Protein AF-A0AAW0K461-F1 (afdb_monomer)

Sequence (189 aa):
MSSQVIREATPKKDHPEHGVLFLVRELLNVIQDYTWEDNSDDKIRIYTSVLHLLSAMSQDTYLYHIDKVDSNDSLYGGDSKFLAENSKLCEAVMAQILEHLKTLAKDEALKRQSLLGLSFFNSILAHGDLRNNKLNQLSVNLWHLAQRHGCADTRTMVKTLDYIKRRSKQPDMSHLTELALRLPLQTRT

Mean predicted aligned error: 8.73 Å

Secondary structure (DSSP, 8-state):
--SSSSSS-S-----TTS-TTHHHHHHHHHHHHS---TT--HHHHHHHHHHHHHHHHT-SS-S---TTS--HHHHHTT-HHHHHHHHHHHHHHHHHHHHHHHHHHHTT-HHHHHHHHHHHHHHHHHHS-TTSHHHHHHHHHHHHHHHGGG-S-HHHHHHHHHHHHHHTTSTT-THHHHHHHT-PPPP--

Foldseek 3Di:
DPDDPPPPPPPPDCDPVQDPPNVVVVVVVCLVPDDDDPPDCVSLVVLLVSLVVLLQLQDCDHPDDDPPDCDSSNVCRPPPVNNVVSVVSNVVSVVVLVVVLVVCVVVVVLLVSLVSLVVVLVSCVVRNDCVPPVSLVSSLVSLVSNPPPPNHDLVVLVVVLVVLVVQCPDPVNVSSVVSSVSRDHDDDD

InterPro domains:
  IPR029705 VPS35 endosomal protein sorting factor-like [PTHR13673] (14-188)

Nearest PDB structures (foldseek):
  8p0v-assembly1_O  TM=9.074E-01  e=8.760E-17  Homo sapiens
  8syo-assembly1_A  TM=9.565E-01  e=1.002E-12  Homo sapiens
  8sym-assembly1_A  TM=9.549E-01  e=1.546E-12  Homo sapiens
  2h7v-assembly1_C  TM=2.409E-01  e=9.359E+00  Yersinia pseudotuberculosis

Solvent-accessible surface area (backbone atoms only — not comparable to full-atom values): 11175 Å² total; per-residue (Å²): 144,86,78,73,82,76,75,70,75,60,84,73,68,72,50,92,87,47,62,86,64,48,70,60,50,54,51,51,51,53,63,66,73,50,90,73,62,93,89,58,62,61,73,51,51,51,46,51,52,50,46,54,49,53,41,60,70,66,34,68,65,66,98,74,78,55,91,96,47,90,42,66,33,80,76,46,39,80,36,66,68,56,54,50,53,49,49,52,51,47,53,53,46,52,49,54,50,52,49,52,44,50,49,28,55,75,72,65,37,50,56,61,32,10,51,51,30,40,52,50,32,52,49,43,73,74,63,48,68,61,84,40,67,67,56,36,51,49,38,45,53,23,53,52,47,10,50,45,92,70,51,43,59,66,69,60,52,53,51,52,52,54,46,42,60,57,52,23,72,41,92,92,29,52,69,38,50,64,48,53,72,66,58,75,81,82,78,91,127

Radius of gyration: 19.03 Å; Cα contacts (8 Å, |Δi|>4): 140; chains: 1; bounding box: 43×30×58 Å

Organism: Myodes glareolus (NCBI:txid447135)

pLDDT: mean 82.71, std 16.9, range [29.08, 96.88]

Structure (mmCIF, N/CA/C/O backbone):
data_AF-A0AAW0K461-F1
#
_entry.id   AF-A0AAW0K461-F1
#
loop_
_atom_site.group_PDB
_atom_site.id
_atom_site.type_symbol
_atom_site.label_atom_id
_atom_site.label_alt_id
_atom_site.label_comp_id
_atom_site.label_asym_id
_atom_site.label_entity_id
_atom_site.label_seq_id
_atom_site.pdbx_PDB_ins_code
_atom_site.Cartn_x
_atom_site.Cartn_y
_atom_site.Cartn_z
_atom_site.occupancy
_atom_site.B_iso_or_equiv
_atom_site.auth_seq_id
_atom_site.auth_comp_id
_atom_site.auth_asym_id
_atom_site.auth_atom_id
_atom_site.pdbx_PDB_model_num
ATOM 1 N N . MET A 1 1 ? -19.472 -18.250 -29.845 1.00 38.78 1 MET A N 1
ATOM 2 C CA . MET A 1 1 ? -19.079 -16.882 -29.432 1.00 38.78 1 MET A CA 1
ATOM 3 C C . MET A 1 1 ? -18.166 -16.910 -28.196 1.00 38.78 1 MET A C 1
ATOM 5 O O . MET A 1 1 ? -18.393 -16.165 -27.255 1.00 38.78 1 MET A O 1
ATOM 9 N N . SER A 1 2 ? -17.119 -17.752 -28.166 1.00 40.34 2 SER A N 1
ATOM 10 C CA . SER A 1 2 ? -16.341 -17.958 -26.921 1.00 40.34 2 SER A CA 1
ATOM 11 C C . SER A 1 2 ? -14.858 -18.281 -27.134 1.00 40.34 2 SER A C 1
ATOM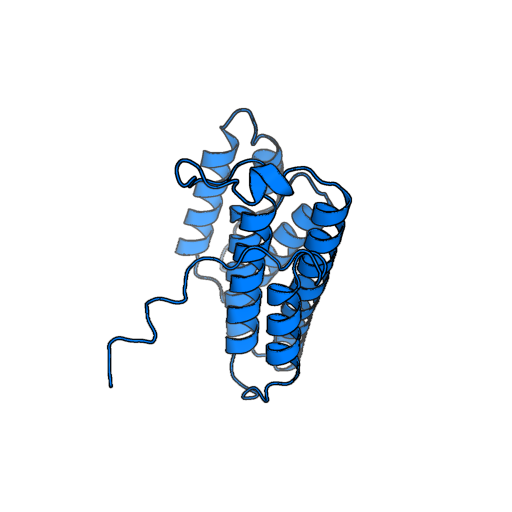 13 O O . SER A 1 2 ? -14.269 -19.002 -26.338 1.00 40.34 2 SER A O 1
ATOM 15 N N . SER A 1 3 ? -14.222 -17.780 -28.198 1.00 35.09 3 SER A N 1
ATOM 16 C CA . SER A 1 3 ? -12.786 -18.067 -28.411 1.00 35.09 3 SER A CA 1
ATOM 17 C C . SER A 1 3 ? -11.949 -16.914 -28.966 1.00 35.09 3 SER A C 1
ATOM 19 O O . SER A 1 3 ? -10.774 -17.118 -29.246 1.00 35.09 3 SER A O 1
ATOM 21 N N . GLN A 1 4 ? -12.502 -15.702 -29.082 1.00 30.64 4 GLN A N 1
ATOM 22 C CA . GLN A 1 4 ? -11.764 -14.557 -29.638 1.00 30.64 4 GLN A CA 1
ATOM 23 C C . GLN A 1 4 ? -11.306 -13.525 -28.597 1.00 30.64 4 GLN A C 1
ATOM 25 O O . GLN A 1 4 ? -10.392 -12.767 -28.879 1.00 30.64 4 GLN A O 1
ATOM 30 N N . VAL A 1 5 ? -11.846 -13.547 -27.375 1.00 38.38 5 VAL A N 1
ATOM 31 C CA . VAL A 1 5 ? -11.550 -12.519 -26.353 1.00 38.38 5 VAL A CA 1
ATOM 32 C C . VAL A 1 5 ? -10.260 -12.804 -25.565 1.00 38.38 5 VAL A C 1
ATOM 34 O O . VAL A 1 5 ? -9.688 -11.909 -24.960 1.00 38.38 5 VAL A O 1
ATOM 37 N N . ILE A 1 6 ? -9.739 -14.035 -25.596 1.00 34.53 6 ILE A N 1
ATOM 38 C CA . ILE A 1 6 ? -8.584 -14.429 -24.761 1.00 34.53 6 ILE A CA 1
ATOM 39 C C . ILE A 1 6 ? -7.234 -14.220 -25.483 1.00 34.53 6 ILE A C 1
ATOM 41 O O . ILE A 1 6 ? -6.179 -14.295 -24.863 1.00 34.53 6 ILE A O 1
ATOM 45 N N . ARG A 1 7 ? -7.228 -1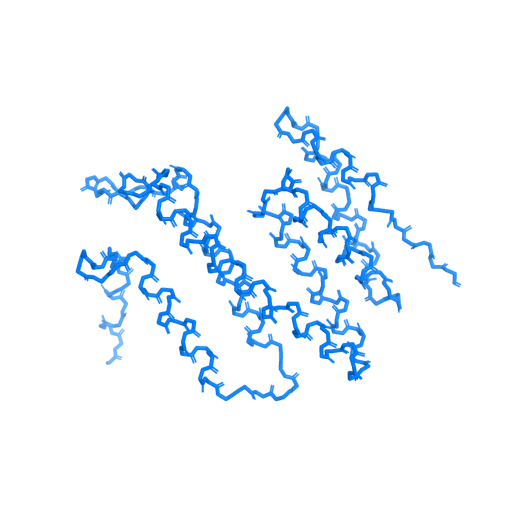3.907 -26.788 1.00 29.08 7 ARG A N 1
ATOM 46 C CA . ARG A 1 7 ? -5.983 -13.768 -27.571 1.00 29.08 7 ARG A CA 1
ATOM 47 C C . ARG A 1 7 ? -5.368 -12.365 -27.598 1.00 29.08 7 ARG A C 1
ATOM 49 O O . ARG A 1 7 ? -4.257 -12.234 -28.093 1.00 29.08 7 ARG A O 1
ATOM 56 N N . GLU A 1 8 ? -6.024 -11.353 -27.035 1.00 31.91 8 GLU A N 1
ATOM 57 C CA . GLU A 1 8 ? -5.528 -9.963 -27.055 1.00 31.91 8 GLU A CA 1
ATOM 58 C C . GLU A 1 8 ? -4.944 -9.481 -25.718 1.00 31.91 8 GLU A C 1
ATOM 60 O O . GLU A 1 8 ? -4.514 -8.339 -25.606 1.00 31.91 8 GLU A O 1
ATOM 65 N N . ALA A 1 9 ? -4.827 -10.361 -24.720 1.00 34.25 9 ALA A N 1
ATOM 66 C CA . ALA A 1 9 ? -4.120 -10.068 -23.471 1.00 34.25 9 ALA A CA 1
ATOM 67 C C . ALA A 1 9 ? -2.594 -10.280 -23.578 1.00 34.25 9 ALA A C 1
ATOM 69 O O . ALA A 1 9 ? -1.926 -10.552 -22.581 1.00 34.25 9 ALA A O 1
ATOM 70 N N . THR A 1 10 ? -2.013 -10.165 -24.777 1.00 34.84 10 THR A N 1
ATOM 71 C CA . THR A 1 10 ? -0.585 -9.841 -24.880 1.00 34.84 10 THR A CA 1
ATOM 72 C C . THR A 1 10 ? -0.402 -8.459 -24.262 1.00 34.84 10 THR A C 1
ATOM 74 O O . THR A 1 10 ? -1.121 -7.553 -24.687 1.00 34.84 10 THR A O 1
ATOM 77 N N . PRO A 1 11 ? 0.500 -8.268 -23.281 1.00 40.56 11 PRO A N 1
ATOM 78 C CA . PRO A 1 11 ? 0.748 -6.958 -22.700 1.00 40.56 11 PRO A CA 1
ATOM 79 C C . PRO A 1 11 ? 1.158 -6.037 -23.843 1.00 40.56 11 PRO A C 1
ATOM 81 O O . PRO A 1 11 ? 2.257 -6.146 -24.388 1.00 40.56 11 PRO A O 1
ATOM 84 N N . LYS A 1 12 ? 0.217 -5.203 -24.292 1.00 40.03 12 LYS A N 1
ATOM 85 C CA . LYS A 1 12 ? 0.461 -4.206 -25.320 1.00 40.03 12 LYS A CA 1
ATOM 86 C C . LYS A 1 12 ? 1.563 -3.337 -24.729 1.00 40.03 12 LYS A C 1
ATOM 88 O O . LYS A 1 12 ? 1.321 -2.671 -23.724 1.00 40.03 12 LYS A O 1
ATOM 93 N N . LYS A 1 13 ? 2.776 -3.424 -25.294 1.00 44.00 13 LYS A N 1
ATOM 94 C CA . LYS A 1 13 ? 3.842 -2.447 -25.044 1.00 44.00 13 LYS A CA 1
ATOM 95 C C . LYS A 1 13 ? 3.169 -1.078 -25.087 1.00 44.00 13 LYS A C 1
ATOM 97 O O . LYS A 1 13 ? 2.398 -0.837 -26.023 1.00 44.00 13 LYS A O 1
ATOM 102 N N . ASP A 1 14 ? 3.395 -0.248 -24.068 1.00 51.69 14 ASP A N 1
ATOM 103 C CA . ASP A 1 14 ? 2.961 1.150 -24.090 1.00 51.69 14 ASP A CA 1
ATOM 104 C C . ASP A 1 14 ? 3.258 1.692 -25.496 1.00 51.69 14 ASP A C 1
ATOM 106 O O . ASP A 1 14 ? 4.364 1.517 -26.018 1.00 51.6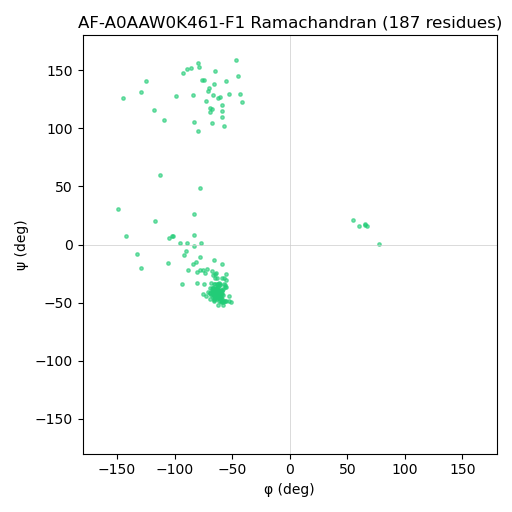9 14 ASP A O 1
ATOM 110 N N . HIS A 1 15 ? 2.224 2.188 -26.183 1.00 50.09 15 HIS A N 1
ATOM 111 C CA . HIS A 1 15 ? 2.363 2.574 -27.584 1.00 50.09 15 HIS A CA 1
ATOM 112 C C . HIS A 1 15 ? 3.432 3.673 -27.635 1.00 50.09 15 HIS A C 1
ATOM 114 O O . HIS A 1 15 ? 3.271 4.657 -26.922 1.00 50.09 15 HIS A O 1
ATOM 120 N N . PRO A 1 16 ? 4.496 3.573 -28.447 1.00 52.81 16 PRO A N 1
ATOM 121 C CA . PRO A 1 16 ? 5.595 4.546 -28.423 1.00 52.81 16 PRO A CA 1
ATOM 122 C C . PRO A 1 16 ? 5.148 5.996 -28.706 1.00 52.81 16 PRO A C 1
ATOM 124 O O . PRO A 1 16 ? 5.869 6.936 -28.387 1.00 52.81 16 PRO A O 1
ATOM 127 N N . GLU A 1 17 ? 3.950 6.179 -29.270 1.00 54.72 17 GLU A N 1
ATOM 128 C CA . GLU A 1 17 ? 3.320 7.477 -29.551 1.00 54.72 17 GLU A CA 1
ATOM 129 C C . GLU A 1 17 ? 2.484 8.044 -28.387 1.00 54.72 17 GLU A C 1
ATOM 131 O O . GLU A 1 17 ? 2.256 9.251 -28.321 1.00 54.72 17 GLU A O 1
ATOM 136 N N . HIS A 1 18 ? 2.035 7.201 -27.454 1.00 56.25 18 HIS A N 1
ATOM 137 C CA . HIS A 1 18 ? 1.255 7.602 -26.285 1.00 56.25 18 HIS A CA 1
ATOM 138 C C . HIS A 1 18 ? 2.159 7.446 -25.063 1.00 56.25 18 HIS A C 1
ATOM 140 O O . HIS A 1 18 ? 2.499 6.329 -24.696 1.00 56.25 18 HIS A O 1
ATOM 146 N N . GLY A 1 19 ? 2.615 8.563 -24.487 1.00 63.81 19 GLY A N 1
ATOM 147 C CA . GLY A 1 19 ? 3.646 8.580 -23.441 1.00 63.81 19 GLY A CA 1
ATOM 148 C C . GLY A 1 19 ? 3.445 7.558 -22.310 1.00 63.81 19 GLY A C 1
ATOM 149 O O . GLY A 1 19 ? 2.340 7.083 -22.065 1.00 63.81 19 GLY A O 1
ATOM 150 N N . VAL A 1 20 ? 4.529 7.233 -21.604 1.00 73.69 20 VAL A N 1
ATOM 151 C CA . VAL A 1 20 ? 4.574 6.163 -20.590 1.00 73.69 20 VAL A CA 1
ATOM 152 C C . VAL A 1 20 ? 3.380 6.151 -19.621 1.00 73.69 20 VAL A C 1
ATOM 154 O O . VAL A 1 20 ? 2.886 7.205 -19.204 1.00 73.69 20 VAL A O 1
ATOM 157 N N . LEU A 1 21 ? 2.952 4.948 -19.213 1.00 80.00 21 LEU A N 1
ATOM 158 C CA . LEU A 1 21 ? 1.827 4.726 -18.288 1.00 80.00 21 LEU A CA 1
ATOM 159 C C . LEU A 1 21 ? 0.457 5.159 -18.837 1.00 80.00 21 LEU A C 1
ATOM 161 O O . LEU A 1 21 ? -0.489 5.309 -18.059 1.00 80.00 21 LEU A O 1
ATOM 165 N N . PHE A 1 22 ? 0.321 5.354 -20.152 1.00 84.00 22 PHE A N 1
ATOM 166 C CA . PHE A 1 22 ? -0.929 5.780 -20.786 1.00 84.00 22 PHE A CA 1
ATOM 167 C C . PHE A 1 22 ? -2.126 4.919 -20.362 1.00 84.00 22 PHE A C 1
ATOM 169 O O . PHE A 1 22 ? -3.129 5.448 -19.892 1.00 84.00 22 PHE A O 1
ATOM 176 N N . LEU A 1 23 ? -1.998 3.590 -20.431 1.00 85.44 23 LEU A N 1
ATOM 177 C CA . LEU A 1 23 ? -3.089 2.677 -20.069 1.00 85.44 23 LEU A CA 1
ATOM 178 C C . LEU A 1 23 ? -3.505 2.802 -18.598 1.00 85.44 23 LEU A C 1
ATOM 180 O O . LEU A 1 23 ? -4.689 2.712 -18.280 1.00 85.44 23 LEU A O 1
ATOM 184 N N . VAL A 1 24 ? -2.544 3.036 -17.699 1.00 88.81 24 VAL A N 1
ATOM 185 C CA . VAL A 1 24 ? -2.838 3.226 -16.273 1.00 88.81 24 VAL A CA 1
ATOM 186 C C . VAL A 1 24 ? -3.572 4.547 -16.052 1.00 88.81 24 VAL A C 1
ATOM 188 O O . VAL A 1 24 ? -4.495 4.602 -15.244 1.00 88.81 24 VAL A O 1
ATOM 191 N N . ARG A 1 25 ? -3.214 5.604 -16.790 1.00 88.56 25 ARG A N 1
ATOM 192 C CA . ARG A 1 25 ? -3.913 6.897 -16.725 1.00 88.56 25 ARG A CA 1
ATOM 193 C C . ARG A 1 25 ? -5.344 6.790 -17.230 1.00 88.56 25 ARG A C 1
ATOM 195 O O . ARG A 1 25 ? -6.246 7.248 -16.541 1.00 88.56 25 ARG A O 1
ATOM 202 N N . GLU A 1 26 ? -5.557 6.134 -18.365 1.00 89.75 26 GLU A N 1
ATOM 203 C CA . GLU A 1 26 ? -6.904 5.910 -18.900 1.00 89.75 26 GLU A CA 1
ATOM 204 C C . GLU A 1 26 ? -7.762 5.090 -17.934 1.00 89.75 26 GLU A C 1
ATOM 206 O O . GLU A 1 26 ? -8.908 5.445 -17.665 1.00 89.75 26 GLU A O 1
ATOM 211 N N . LEU A 1 27 ? -7.192 4.047 -17.324 1.00 90.81 27 LEU A N 1
ATOM 212 C CA . LEU A 1 27 ? -7.872 3.292 -16.275 1.00 90.81 27 LEU A CA 1
ATOM 213 C C . LEU A 1 27 ? -8.265 4.193 -15.093 1.00 90.81 27 LEU A C 1
ATOM 215 O O . LEU A 1 27 ? -9.401 4.127 -14.626 1.00 90.81 27 LEU A O 1
ATOM 219 N N . LEU A 1 28 ? -7.351 5.038 -14.608 1.00 92.25 28 LEU A N 1
ATOM 220 C CA . LEU A 1 28 ? -7.629 5.960 -13.504 1.00 92.25 28 LEU A CA 1
ATOM 221 C C . LEU A 1 28 ? -8.715 6.984 -13.858 1.00 92.25 28 LEU A C 1
ATOM 223 O O . LEU A 1 28 ? -9.567 7.250 -13.009 1.00 92.25 28 LEU A O 1
ATOM 227 N N . ASN A 1 29 ? -8.726 7.494 -15.092 1.00 91.88 29 ASN A N 1
ATOM 228 C CA . ASN A 1 29 ? -9.770 8.391 -15.593 1.00 91.88 29 ASN A CA 1
ATOM 229 C C . ASN A 1 29 ? -11.140 7.696 -15.573 1.00 91.88 29 ASN A C 1
ATOM 231 O O . ASN A 1 29 ? -12.088 8.209 -14.985 1.00 91.88 29 ASN A O 1
ATOM 235 N N . VAL A 1 30 ? -11.226 6.471 -16.105 1.00 93.62 30 VAL A N 1
ATOM 236 C CA . VAL A 1 30 ? -12.469 5.679 -16.102 1.00 93.62 30 VAL A CA 1
ATOM 237 C C . VAL A 1 30 ? -12.961 5.401 -14.678 1.00 93.62 30 VAL A C 1
ATOM 239 O O . VAL A 1 30 ? -14.151 5.525 -14.400 1.00 93.62 30 VAL A O 1
ATOM 242 N N . ILE A 1 31 ? -12.061 5.056 -13.751 1.00 91.81 31 ILE A N 1
ATOM 243 C CA . ILE A 1 31 ? -12.409 4.841 -12.336 1.00 91.81 31 ILE A CA 1
ATOM 244 C C . ILE A 1 31 ? -12.942 6.127 -11.694 1.00 91.81 31 ILE A C 1
ATOM 246 O O . ILE A 1 31 ? -13.824 6.069 -10.833 1.00 91.81 31 ILE A O 1
ATOM 250 N N . GLN A 1 32 ? -12.384 7.281 -12.061 1.00 89.81 32 GLN A N 1
ATOM 251 C CA . GLN A 1 32 ? -12.791 8.569 -11.516 1.00 89.81 32 GLN A CA 1
ATOM 252 C C . GLN A 1 32 ? -14.190 8.974 -11.992 1.00 89.81 32 GLN A C 1
ATOM 254 O O . GLN A 1 32 ? -14.973 9.438 -11.162 1.00 89.81 32 GLN A O 1
ATOM 259 N N . ASP A 1 33 ? -14.500 8.747 -13.268 1.00 90.69 33 ASP A N 1
ATOM 260 C CA . ASP A 1 33 ? -15.780 9.118 -13.886 1.00 90.69 33 ASP A CA 1
ATOM 261 C C . ASP A 1 33 ? -16.902 8.102 -13.612 1.00 90.69 33 ASP A C 1
ATOM 263 O O . ASP A 1 33 ? -18.087 8.395 -13.795 1.00 90.69 33 ASP A O 1
ATOM 267 N N . TYR A 1 34 ? -16.552 6.899 -13.150 1.00 92.00 34 TYR A N 1
ATOM 268 C CA . TYR A 1 34 ? -17.528 5.887 -12.768 1.00 92.00 34 TYR A CA 1
ATOM 269 C C . TYR A 1 34 ? -18.358 6.325 -11.550 1.00 92.00 34 TYR A C 1
ATOM 271 O O . TYR A 1 34 ? -17.836 6.841 -10.559 1.00 92.00 34 TYR A O 1
ATOM 279 N N . THR A 1 35 ? -19.668 6.067 -11.595 1.00 91.38 35 THR A N 1
ATOM 280 C CA . THR A 1 35 ? -20.577 6.315 -10.467 1.00 91.38 35 THR A CA 1
ATOM 281 C C . THR A 1 35 ? -20.531 5.138 -9.497 1.00 91.38 35 THR A C 1
ATOM 283 O O . THR A 1 35 ? -21.063 4.066 -9.778 1.00 91.38 35 THR A O 1
ATOM 286 N N . TRP A 1 36 ? -19.873 5.337 -8.357 1.00 91.00 36 TRP A N 1
ATOM 287 C CA . TRP A 1 36 ? -19.730 4.332 -7.304 1.00 91.00 36 TRP A CA 1
ATOM 288 C C . TRP A 1 36 ? -20.923 4.346 -6.348 1.00 91.00 36 TRP A C 1
ATOM 290 O O . TRP A 1 36 ? -21.538 5.385 -6.132 1.00 91.00 36 TRP A O 1
ATOM 300 N N . GLU A 1 37 ? -21.220 3.201 -5.738 1.00 89.50 37 GLU A N 1
ATOM 301 C CA . GLU A 1 37 ? -22.192 3.129 -4.646 1.00 89.50 37 GLU A CA 1
ATOM 302 C C . GLU A 1 37 ? -21.630 3.794 -3.379 1.00 89.50 37 GLU A C 1
ATOM 304 O O . GLU A 1 37 ? -20.517 3.472 -2.957 1.00 89.50 37 GLU A O 1
ATOM 309 N N . ASP A 1 38 ? -22.418 4.658 -2.730 1.00 78.38 38 ASP A N 1
ATOM 310 C CA . ASP A 1 38 ? -21.983 5.483 -1.586 1.00 78.38 38 ASP A CA 1
ATOM 311 C C . ASP A 1 38 ? -21.423 4.672 -0.404 1.00 78.38 38 ASP A C 1
ATOM 313 O O . ASP A 1 38 ? -20.564 5.138 0.342 1.00 78.38 38 ASP A O 1
ATOM 317 N N . ASN A 1 39 ? -21.887 3.432 -0.228 1.00 83.50 39 ASN A N 1
ATOM 318 C CA . ASN A 1 39 ? -21.479 2.570 0.881 1.00 83.50 39 ASN A CA 1
ATOM 319 C C . ASN A 1 39 ? -20.460 1.486 0.480 1.00 83.50 39 ASN A C 1
ATOM 321 O O . ASN A 1 39 ? -20.152 0.612 1.294 1.00 83.50 39 ASN A O 1
ATOM 325 N N . SER A 1 40 ? -19.939 1.523 -0.750 1.00 88.31 40 SER A N 1
ATOM 326 C CA . SER A 1 40 ? -18.965 0.548 -1.245 1.00 88.31 40 SER A CA 1
ATOM 327 C C . SER A 1 40 ? -17.519 1.008 -1.030 1.00 88.31 40 SER A C 1
ATOM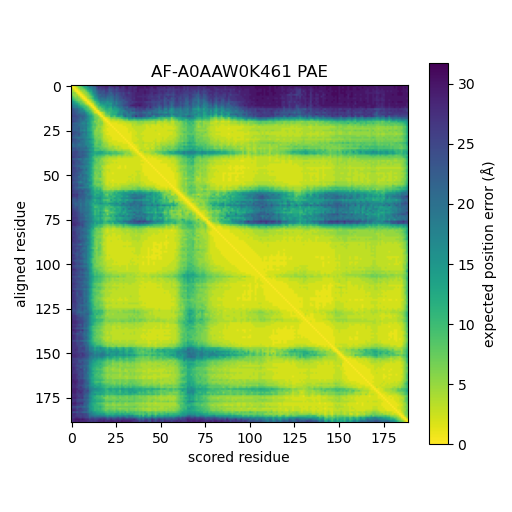 329 O O . SER A 1 40 ? -17.191 2.190 -1.084 1.00 88.31 40 SER A O 1
ATOM 331 N N . ASP A 1 41 ? -16.629 0.040 -0.807 1.00 91.94 41 ASP A N 1
ATOM 332 C CA . ASP A 1 41 ? -15.177 0.244 -0.758 1.00 91.94 41 ASP A CA 1
ATOM 333 C C . ASP A 1 41 ? -14.486 -0.185 -2.070 1.00 91.94 41 ASP A C 1
ATOM 335 O O . ASP A 1 41 ? -13.255 -0.224 -2.146 1.00 91.94 41 ASP A O 1
ATOM 339 N N . ASP A 1 42 ? -15.248 -0.524 -3.115 1.00 92.44 42 ASP A N 1
ATOM 340 C CA . ASP A 1 42 ? -14.714 -1.125 -4.343 1.00 92.44 42 ASP A CA 1
ATOM 341 C C . ASP A 1 42 ? -13.785 -0.183 -5.108 1.00 92.44 42 ASP A C 1
ATOM 343 O O . ASP A 1 42 ? -12.712 -0.611 -5.540 1.00 92.44 42 ASP A O 1
ATOM 347 N N . LYS A 1 43 ? -14.107 1.116 -5.162 1.00 92.94 43 LYS A N 1
ATOM 348 C CA . LYS A 1 43 ? -13.210 2.141 -5.721 1.00 92.94 43 LYS A CA 1
ATOM 349 C C . LYS A 1 43 ? -11.821 2.073 -5.082 1.00 92.94 43 LYS A C 1
ATOM 351 O O . LYS A 1 43 ? -10.798 2.100 -5.763 1.00 92.94 43 LYS A O 1
ATOM 356 N N . ILE A 1 44 ? -11.785 1.938 -3.757 1.00 93.38 44 ILE A N 1
ATOM 357 C CA . ILE A 1 44 ? -10.549 1.925 -2.969 1.00 93.38 44 ILE A CA 1
ATOM 358 C C . ILE A 1 44 ? -9.799 0.607 -3.113 1.00 93.38 44 ILE A C 1
ATOM 360 O O . ILE A 1 44 ? -8.566 0.598 -3.147 1.00 93.38 44 ILE A O 1
ATOM 364 N N . ARG A 1 45 ? -10.518 -0.509 -3.255 1.00 92.06 45 ARG A N 1
ATOM 365 C CA . ARG A 1 45 ? -9.909 -1.805 -3.579 1.00 92.06 45 ARG A CA 1
ATOM 366 C C . ARG A 1 45 ? -9.209 -1.757 -4.932 1.00 92.06 45 ARG A C 1
ATOM 368 O O . ARG A 1 45 ? -8.063 -2.187 -5.016 1.00 92.06 45 ARG A O 1
ATOM 375 N N . ILE A 1 46 ? -9.838 -1.160 -5.945 1.00 93.69 46 ILE A N 1
ATOM 376 C CA . ILE A 1 46 ? -9.218 -0.985 -7.262 1.00 93.69 46 ILE A CA 1
ATOM 377 C C . ILE A 1 46 ? -8.005 -0.061 -7.168 1.00 93.69 46 ILE A C 1
ATOM 379 O O . ILE A 1 46 ? -6.945 -0.417 -7.671 1.00 93.69 46 ILE A O 1
ATOM 383 N N . TYR A 1 47 ? -8.099 1.073 -6.468 1.00 94.56 47 TYR A N 1
ATOM 384 C CA . TYR A 1 47 ? -6.934 1.933 -6.232 1.00 94.56 47 TYR A CA 1
ATOM 385 C C . TYR A 1 47 ? -5.787 1.203 -5.525 1.00 94.56 47 TYR A C 1
ATOM 387 O O . TYR A 1 47 ? -4.626 1.381 -5.890 1.00 94.56 47 TYR A O 1
ATOM 395 N N . THR A 1 48 ? -6.090 0.322 -4.572 1.00 92.69 48 THR A N 1
ATOM 396 C CA . THR A 1 48 ? -5.077 -0.522 -3.922 1.00 92.69 48 THR A CA 1
ATOM 397 C C . THR A 1 48 ? -4.421 -1.472 -4.930 1.00 92.69 48 THR A C 1
ATOM 399 O O . THR A 1 48 ? -3.197 -1.580 -4.954 1.00 92.69 48 THR A O 1
ATOM 402 N N . SER A 1 49 ? -5.198 -2.104 -5.815 1.00 92.88 49 SER A N 1
ATOM 403 C CA . SER A 1 49 ? -4.656 -2.940 -6.896 1.00 92.88 49 SER A CA 1
ATOM 404 C C . SER A 1 49 ? -3.813 -2.142 -7.896 1.00 92.88 49 SER A C 1
ATOM 406 O O . SER A 1 49 ? -2.776 -2.628 -8.342 1.00 92.88 49 SER A O 1
ATOM 408 N N . VAL A 1 50 ? -4.203 -0.902 -8.209 1.00 93.44 50 VAL A N 1
ATOM 409 C CA . VAL A 1 50 ? -3.400 -0.004 -9.053 1.00 93.44 50 VAL A CA 1
ATOM 410 C C . VAL A 1 50 ? -2.068 0.333 -8.377 1.00 93.44 50 VAL A C 1
ATOM 412 O O . VAL A 1 50 ? -1.044 0.330 -9.051 1.00 93.44 50 VAL A O 1
ATOM 415 N N . LEU A 1 51 ? -2.029 0.542 -7.055 1.00 92.94 51 LEU A N 1
ATOM 416 C CA . LEU A 1 51 ? -0.760 0.725 -6.335 1.00 92.94 51 LEU A CA 1
ATOM 417 C C . LEU A 1 51 ? 0.147 -0.506 -6.417 1.00 92.94 51 LEU A C 1
ATOM 419 O O . LEU A 1 51 ? 1.357 -0.357 -6.575 1.00 92.94 51 LEU A O 1
ATOM 423 N N . HIS A 1 52 ? -0.413 -1.717 -6.329 1.00 91.19 52 HIS A N 1
ATOM 424 C CA . HIS A 1 52 ? 0.370 -2.948 -6.502 1.00 91.19 52 HIS A CA 1
ATOM 425 C C . HIS A 1 52 ? 0.955 -3.039 -7.914 1.00 91.19 52 HIS A C 1
ATOM 427 O O . HIS A 1 52 ? 2.128 -3.378 -8.062 1.00 91.19 52 HIS A O 1
ATOM 433 N N . LEU A 1 53 ? 0.172 -2.675 -8.936 1.00 90.00 53 LEU A N 1
ATOM 434 C CA . LEU A 1 53 ? 0.638 -2.605 -10.321 1.00 90.00 53 LEU A CA 1
ATOM 435 C C . LEU A 1 53 ? 1.762 -1.573 -10.489 1.00 90.00 53 LEU A C 1
ATOM 437 O O . LEU A 1 53 ? 2.826 -1.921 -10.989 1.00 90.00 53 LEU A O 1
ATOM 441 N N . LEU A 1 54 ? 1.565 -0.334 -10.031 1.00 90.00 54 LEU A N 1
ATOM 442 C CA . LEU A 1 54 ? 2.567 0.737 -10.122 1.00 90.00 54 LEU A CA 1
ATOM 443 C C . LEU A 1 54 ? 3.859 0.386 -9.364 1.00 90.00 54 LEU A C 1
ATOM 445 O O . LEU A 1 54 ? 4.955 0.724 -9.810 1.00 90.00 54 LEU A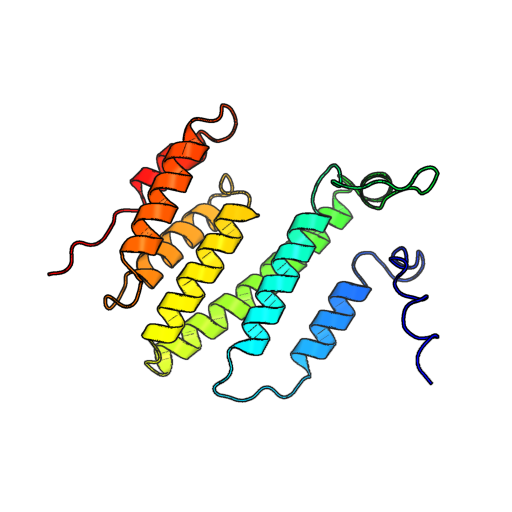 O 1
ATOM 449 N N . SER A 1 55 ? 3.754 -0.325 -8.236 1.00 87.94 55 SER A N 1
ATOM 450 C CA . SER A 1 55 ? 4.924 -0.851 -7.526 1.00 87.94 55 SER A CA 1
ATOM 451 C C . SER A 1 55 ? 5.658 -1.907 -8.351 1.00 87.94 55 SER A C 1
ATOM 453 O O . SER A 1 55 ? 6.872 -1.803 -8.519 1.00 87.94 55 SER A O 1
ATOM 455 N N . ALA A 1 56 ? 4.943 -2.882 -8.920 1.00 85.31 56 ALA A N 1
ATOM 456 C CA . ALA A 1 56 ? 5.545 -3.880 -9.801 1.00 85.31 56 ALA A CA 1
ATOM 457 C C . ALA A 1 56 ? 6.224 -3.231 -11.020 1.00 85.31 56 ALA A C 1
ATOM 459 O O . ALA A 1 56 ? 7.334 -3.613 -11.377 1.00 85.31 56 ALA A O 1
ATOM 460 N N . MET A 1 57 ? 5.609 -2.199 -11.604 1.00 83.00 57 MET A N 1
ATOM 461 C CA . MET A 1 57 ? 6.166 -1.475 -12.750 1.00 83.00 57 MET A CA 1
ATOM 462 C C . MET A 1 57 ? 7.446 -0.698 -12.418 1.00 83.00 57 MET A C 1
ATOM 464 O O . MET A 1 57 ? 8.262 -0.490 -13.312 1.00 83.00 57 MET A O 1
ATOM 468 N N . SER A 1 58 ? 7.639 -0.301 -11.153 1.00 81.75 58 SER A N 1
ATOM 469 C CA . SER A 1 58 ? 8.848 0.388 -10.671 1.00 81.75 58 SER A CA 1
ATOM 470 C C . SER A 1 58 ? 10.025 -0.525 -10.317 1.00 81.75 58 SER A C 1
ATOM 472 O O . SER A 1 58 ? 11.063 -0.021 -9.901 1.00 81.75 58 SER A O 1
ATOM 474 N N . GLN A 1 59 ? 9.880 -1.848 -10.439 1.00 77.06 59 GLN A N 1
ATOM 475 C CA . GLN A 1 59 ? 10.979 -2.777 -10.171 1.00 77.06 59 GLN A CA 1
ATOM 476 C C . GLN A 1 59 ? 12.064 -2.667 -11.249 1.00 77.06 59 GLN A C 1
ATOM 478 O O . GLN A 1 59 ? 11.756 -2.685 -12.438 1.00 77.06 59 GLN A O 1
ATOM 483 N N . ASP A 1 60 ? 13.332 -2.624 -10.829 1.00 69.44 60 ASP A N 1
ATOM 484 C CA . ASP A 1 60 ? 14.490 -2.550 -11.736 1.00 69.44 60 ASP A CA 1
ATOM 485 C C . ASP A 1 60 ? 14.632 -3.792 -12.629 1.00 69.44 60 ASP A C 1
ATOM 487 O O . ASP A 1 60 ? 15.251 -3.750 -13.689 1.00 69.44 60 ASP A O 1
ATOM 491 N N . THR A 1 61 ? 14.093 -4.928 -12.191 1.00 67.50 61 THR A N 1
ATOM 492 C CA . THR A 1 61 ? 14.084 -6.178 -12.950 1.00 67.50 61 THR A CA 1
ATOM 493 C C . THR A 1 61 ? 12.791 -6.913 -12.663 1.00 67.50 61 THR A C 1
ATOM 495 O O . THR A 1 61 ? 12.442 -7.145 -11.503 1.00 67.50 61 THR A O 1
ATOM 498 N N . TYR A 1 62 ? 12.063 -7.273 -13.712 1.00 70.88 62 TYR A N 1
ATOM 499 C CA . TYR A 1 62 ? 10.793 -7.971 -13.580 1.00 70.88 62 TYR A CA 1
ATOM 500 C C . TYR A 1 62 ? 11.019 -9.458 -13.300 1.00 70.88 62 TYR A C 1
ATOM 502 O O . TYR A 1 62 ? 12.031 -10.039 -13.674 1.00 70.88 62 TYR A O 1
ATOM 510 N N . LEU A 1 63 ? 10.063 -10.105 -12.629 1.00 62.00 63 LEU A N 1
ATOM 511 C CA . LEU A 1 63 ? 10.171 -11.532 -12.296 1.00 62.00 63 LEU A CA 1
ATOM 512 C C . LEU A 1 63 ? 10.106 -12.445 -13.536 1.00 62.00 63 LEU A C 1
ATOM 514 O O . LEU A 1 63 ? 10.556 -13.588 -13.483 1.00 62.00 63 LEU A O 1
ATOM 518 N N . TYR A 1 64 ? 9.518 -11.958 -14.630 1.00 63.56 64 TYR A N 1
ATOM 519 C CA . TYR A 1 64 ? 9.276 -12.734 -15.839 1.00 63.56 64 TYR A CA 1
ATOM 520 C C . TYR A 1 64 ? 9.793 -12.006 -17.072 1.00 63.56 64 TYR A C 1
ATOM 522 O O . TYR A 1 64 ? 9.425 -10.859 -17.322 1.00 63.56 64 TYR A O 1
ATOM 530 N N . HIS A 1 65 ? 10.541 -12.745 -17.886 1.00 67.50 65 HIS A N 1
ATOM 531 C CA . HIS A 1 65 ? 11.012 -12.329 -19.200 1.00 67.50 65 HIS A CA 1
ATOM 532 C C . HIS A 1 65 ? 10.583 -13.365 -20.230 1.00 67.50 65 HIS A C 1
ATOM 534 O O . HIS A 1 65 ? 10.612 -14.571 -19.971 1.00 67.50 65 HIS A O 1
ATOM 540 N N . ILE A 1 66 ? 10.178 -12.895 -21.405 1.00 71.94 66 ILE A N 1
ATOM 541 C CA . ILE A 1 66 ? 9.897 -13.759 -22.552 1.00 71.94 66 ILE A CA 1
ATOM 542 C C . ILE A 1 66 ? 11.133 -13.731 -23.448 1.00 71.94 66 ILE A C 1
ATOM 544 O O . ILE A 1 66 ? 11.607 -12.655 -23.812 1.00 71.94 66 ILE A O 1
ATOM 548 N N . ASP A 1 67 ? 11.650 -14.910 -23.805 1.00 64.38 67 ASP A N 1
ATOM 549 C CA . ASP A 1 67 ? 12.803 -15.025 -24.700 1.00 64.38 67 ASP A CA 1
ATOM 550 C C . ASP A 1 67 ? 12.554 -14.237 -25.999 1.00 64.38 67 ASP A C 1
ATOM 552 O O . ASP A 1 67 ? 11.513 -14.393 -26.644 1.00 64.38 67 ASP A O 1
ATOM 556 N N . LYS A 1 68 ? 13.517 -13.382 -26.368 1.00 69.38 68 LYS A N 1
ATOM 557 C CA . LYS A 1 68 ? 13.498 -12.495 -27.552 1.00 69.38 68 LYS A CA 1
ATOM 558 C C . LYS A 1 68 ? 12.460 -11.366 -27.536 1.00 69.38 68 LYS A C 1
ATOM 560 O O . LYS A 1 68 ? 12.210 -10.767 -28.583 1.00 69.38 68 LYS A O 1
ATOM 565 N N . VAL A 1 69 ? 11.872 -11.045 -26.385 1.00 69.69 69 VAL A N 1
ATOM 566 C CA . VAL A 1 69 ? 11.022 -9.859 -26.226 1.00 69.69 69 VAL A CA 1
ATOM 567 C C . VAL A 1 69 ? 11.651 -8.924 -25.205 1.00 69.69 69 VAL A C 1
ATOM 569 O O . VAL A 1 69 ? 11.731 -9.257 -24.022 1.00 69.69 69 VAL A O 1
ATOM 572 N N . ASP A 1 70 ? 12.040 -7.727 -25.655 1.00 63.91 70 ASP A N 1
ATOM 573 C CA . ASP A 1 70 ? 12.491 -6.676 -24.741 1.00 63.91 70 ASP A CA 1
ATOM 574 C C . ASP A 1 70 ? 11.371 -6.361 -23.753 1.00 63.91 70 ASP A C 1
ATOM 576 O O . ASP A 1 70 ? 10.285 -5.911 -24.145 1.00 63.91 70 ASP A O 1
ATOM 580 N N . SER A 1 71 ? 11.645 -6.653 -22.486 1.00 64.25 71 SER A N 1
ATOM 581 C CA . SER A 1 71 ? 10.719 -6.457 -21.380 1.00 64.25 71 SER A CA 1
ATOM 582 C C . SER A 1 71 ? 10.722 -4.990 -20.950 1.00 64.25 71 SER A C 1
ATOM 584 O O . SER A 1 71 ? 11.666 -4.247 -21.223 1.00 64.25 71 SER A O 1
ATOM 586 N N . ASN A 1 72 ? 9.640 -4.533 -20.319 1.00 65.31 72 ASN A N 1
ATOM 587 C CA . ASN A 1 72 ? 9.485 -3.112 -19.993 1.00 65.31 72 ASN A CA 1
ATOM 588 C C . ASN A 1 72 ? 10.537 -2.617 -18.983 1.00 65.31 72 ASN A C 1
ATOM 590 O O . ASN A 1 72 ? 10.886 -1.446 -19.019 1.00 65.31 72 ASN A O 1
ATOM 594 N N . ASP A 1 73 ? 11.092 -3.488 -18.142 1.00 65.06 73 ASP A N 1
ATOM 595 C CA . ASP A 1 73 ? 12.264 -3.192 -17.306 1.00 65.06 73 ASP A CA 1
ATOM 596 C C . ASP A 1 73 ? 13.539 -2.957 -18.135 1.00 65.06 73 ASP A C 1
ATOM 598 O O . ASP A 1 73 ? 14.341 -2.096 -17.809 1.00 65.06 73 ASP A O 1
ATOM 602 N N . SER A 1 74 ? 13.709 -3.636 -19.268 1.00 61.81 74 SER A N 1
ATOM 603 C CA . SER A 1 74 ? 14.827 -3.385 -20.191 1.00 61.81 74 SER A CA 1
ATOM 604 C C . SER A 1 74 ? 14.655 -2.085 -20.990 1.00 61.81 74 SER A C 1
ATOM 606 O O . SER A 1 74 ? 15.635 -1.505 -21.449 1.00 61.81 74 SER A O 1
ATOM 608 N N . LEU A 1 75 ? 13.409 -1.628 -21.167 1.00 63.50 75 LEU A N 1
ATOM 609 C CA . LEU A 1 75 ? 13.064 -0.421 -21.928 1.00 63.50 75 LEU A CA 1
ATOM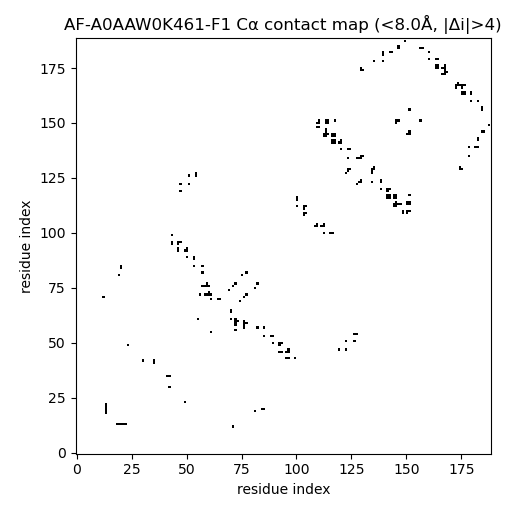 610 C C . LEU A 1 75 ? 12.957 0.840 -21.053 1.00 63.50 75 LEU A C 1
ATOM 612 O O . LEU A 1 75 ? 13.280 1.930 -21.518 1.00 63.50 75 LEU A O 1
ATOM 616 N N . TYR A 1 76 ? 12.494 0.695 -19.808 1.00 65.69 76 TYR A N 1
ATOM 617 C CA . TYR A 1 76 ? 12.182 1.795 -18.886 1.00 65.69 76 TYR A CA 1
ATOM 618 C C . TYR A 1 76 ? 12.762 1.609 -17.479 1.00 65.69 76 TYR A C 1
ATOM 620 O O . TYR A 1 76 ? 12.664 2.528 -16.663 1.00 65.69 76 TYR A O 1
ATOM 628 N N . GLY A 1 77 ? 13.331 0.444 -17.158 1.00 59.19 77 GLY A N 1
ATOM 629 C CA . GLY A 1 77 ? 13.894 0.164 -15.838 1.00 59.19 77 GLY A CA 1
ATOM 630 C C . GLY A 1 77 ? 14.991 1.168 -15.510 1.00 59.19 77 GLY A C 1
ATOM 631 O O . GLY A 1 77 ? 15.960 1.330 -16.250 1.00 59.19 77 GLY A O 1
ATOM 632 N N . GLY A 1 78 ? 14.792 1.906 -14.421 1.00 62.38 78 GLY A N 1
ATOM 633 C CA . GLY A 1 78 ? 15.700 2.971 -14.004 1.00 62.38 78 GLY A CA 1
ATOM 634 C C . GLY A 1 78 ? 15.589 4.292 -14.781 1.00 62.38 78 GLY A C 1
ATOM 635 O O . GLY A 1 78 ? 16.319 5.227 -14.443 1.00 62.38 78 GLY A O 1
ATOM 636 N N . ASP A 1 79 ? 14.693 4.440 -15.772 1.00 80.81 79 ASP A N 1
ATOM 637 C CA . ASP A 1 79 ? 14.479 5.743 -16.417 1.00 80.81 79 ASP A CA 1
ATOM 638 C C . ASP A 1 79 ? 13.849 6.727 -15.420 1.00 80.81 79 ASP A C 1
ATOM 640 O O . ASP A 1 79 ? 12.733 6.553 -14.922 1.00 80.81 79 ASP A O 1
ATOM 644 N N . SER A 1 80 ? 14.583 7.797 -15.120 1.00 80.75 80 SER A N 1
ATOM 645 C CA . SER A 1 80 ? 14.182 8.766 -14.096 1.00 80.75 80 SER A CA 1
ATOM 646 C C . SER A 1 80 ? 12.877 9.502 -14.418 1.00 80.75 80 SER A C 1
ATOM 648 O O . SER A 1 80 ? 12.157 9.877 -13.490 1.00 80.75 80 SER A O 1
ATOM 650 N N . LYS A 1 81 ? 12.528 9.693 -15.700 1.00 81.56 81 LYS A N 1
ATOM 651 C CA . LYS A 1 81 ? 11.258 10.324 -16.090 1.00 81.56 81 LYS A CA 1
ATOM 652 C C . LYS A 1 81 ? 10.104 9.351 -15.891 1.00 81.56 81 LYS A C 1
ATOM 654 O O . LYS A 1 81 ? 9.081 9.748 -15.339 1.00 81.56 81 LYS A O 1
ATOM 659 N N . PHE A 1 82 ? 10.282 8.087 -16.271 1.00 84.38 82 PHE A N 1
ATOM 660 C CA . PHE A 1 82 ? 9.309 7.029 -16.010 1.00 84.38 82 PHE A CA 1
ATOM 661 C C . PHE A 1 82 ? 9.039 6.878 -14.510 1.00 84.38 82 PHE A C 1
ATOM 663 O O . PHE A 1 82 ? 7.889 6.961 -14.078 1.00 84.38 82 PHE A O 1
ATOM 670 N N . LEU A 1 83 ? 10.092 6.736 -13.699 1.00 84.62 83 LEU A N 1
ATOM 671 C CA . LEU A 1 83 ? 9.969 6.580 -12.249 1.00 84.62 83 LEU A CA 1
ATOM 672 C C . LEU A 1 83 ? 9.330 7.805 -11.582 1.00 84.62 83 LEU A C 1
ATOM 674 O O . LEU A 1 83 ? 8.540 7.648 -10.647 1.00 84.62 83 LEU A O 1
ATOM 678 N N . ALA A 1 84 ? 9.618 9.016 -12.070 1.00 87.12 84 ALA A N 1
ATOM 679 C CA . ALA A 1 84 ? 8.970 10.233 -11.591 1.00 87.12 84 ALA A CA 1
ATOM 680 C C . ALA A 1 84 ? 7.466 10.243 -11.911 1.00 87.12 84 ALA A C 1
ATOM 682 O O . ALA A 1 84 ? 6.659 10.549 -11.034 1.00 87.12 84 ALA A O 1
ATOM 683 N N . GLU A 1 85 ? 7.068 9.876 -13.132 1.00 88.50 85 GLU A N 1
ATOM 684 C CA . GLU A 1 85 ? 5.652 9.785 -13.506 1.00 88.50 85 GLU A CA 1
ATOM 685 C C . GLU A 1 85 ? 4.918 8.670 -12.748 1.00 88.50 85 GLU A C 1
ATOM 687 O O . GLU A 1 85 ? 3.811 8.894 -12.255 1.00 88.50 85 GLU A O 1
ATOM 692 N N . ASN A 1 86 ? 5.551 7.510 -12.562 1.00 89.19 86 ASN A N 1
ATOM 693 C CA . ASN A 1 86 ? 5.021 6.420 -11.744 1.00 89.19 86 ASN A CA 1
ATOM 694 C C . ASN A 1 86 ? 4.811 6.866 -10.290 1.00 89.19 86 ASN A C 1
ATOM 696 O O . ASN A 1 86 ? 3.746 6.651 -9.713 1.00 89.19 86 ASN A O 1
ATOM 700 N N . SER A 1 87 ? 5.799 7.560 -9.716 1.00 89.88 87 SER A N 1
ATOM 701 C CA . SER A 1 87 ? 5.725 8.090 -8.349 1.00 89.88 87 SER A CA 1
ATOM 702 C C . SER A 1 87 ? 4.592 9.105 -8.190 1.00 89.88 87 SER A C 1
ATOM 704 O O . SER A 1 87 ? 3.857 9.035 -7.208 1.00 89.88 87 SER A O 1
ATOM 706 N N . LYS A 1 88 ? 4.382 9.995 -9.172 1.00 92.38 88 LYS A N 1
ATOM 707 C CA . LYS A 1 88 ? 3.252 10.942 -9.166 1.00 92.38 88 LYS A CA 1
ATOM 708 C C . LYS A 1 88 ? 1.902 10.226 -9.163 1.00 92.38 88 LYS A C 1
ATOM 710 O O . LYS A 1 88 ? 1.003 10.630 -8.428 1.00 92.38 88 LYS A O 1
ATOM 715 N N . LEU A 1 89 ? 1.750 9.163 -9.959 1.00 93.19 89 LEU A N 1
ATOM 716 C CA . LEU A 1 89 ? 0.521 8.363 -9.957 1.00 93.19 89 LEU A CA 1
ATOM 717 C C . LEU A 1 89 ? 0.326 7.647 -8.617 1.00 93.19 89 LEU A C 1
ATOM 719 O O . LEU A 1 89 ? -0.777 7.686 -8.075 1.00 93.19 89 LEU A O 1
ATOM 723 N N . CYS A 1 90 ? 1.383 7.073 -8.033 1.00 93.31 90 CYS A N 1
ATOM 724 C CA . CYS A 1 90 ? 1.324 6.504 -6.685 1.00 93.31 90 CYS A CA 1
ATOM 725 C C . CYS A 1 90 ? 0.851 7.541 -5.658 1.00 93.31 90 CYS A C 1
ATOM 727 O O . CYS A 1 90 ? -0.059 7.256 -4.885 1.00 93.31 90 CYS A O 1
ATOM 729 N N . GLU A 1 91 ? 1.423 8.748 -5.654 1.00 94.12 91 GLU A N 1
ATOM 730 C CA . GLU A 1 91 ? 1.021 9.829 -4.745 1.00 94.12 91 GLU A CA 1
ATOM 731 C C . GLU A 1 91 ? -0.451 10.222 -4.923 1.00 94.12 91 GLU A C 1
ATOM 733 O O . GLU A 1 91 ? -1.179 10.330 -3.933 1.00 94.12 91 GLU A O 1
ATOM 738 N N . ALA A 1 92 ? -0.913 10.370 -6.168 1.00 95.19 92 ALA A N 1
ATOM 739 C CA . ALA A 1 92 ? -2.303 10.698 -6.473 1.00 95.19 92 ALA A CA 1
ATOM 740 C C . ALA A 1 92 ? -3.273 9.606 -5.994 1.00 95.19 92 ALA A C 1
ATOM 742 O O . ALA A 1 92 ? -4.271 9.902 -5.335 1.00 95.19 92 ALA A O 1
ATOM 743 N N . VAL A 1 93 ? -2.962 8.336 -6.266 1.00 95.50 93 VAL A N 1
ATOM 744 C CA . VAL A 1 93 ? -3.789 7.197 -5.845 1.00 95.50 93 VAL A CA 1
ATOM 745 C C . VAL A 1 93 ? -3.789 7.052 -4.320 1.00 95.50 93 VAL A C 1
ATOM 747 O O . VAL A 1 93 ? -4.849 6.884 -3.718 1.00 95.50 93 VAL A O 1
ATOM 750 N N . MET A 1 94 ? -2.635 7.195 -3.661 1.00 95.50 94 MET A N 1
ATOM 751 C CA . MET A 1 94 ? -2.558 7.193 -2.196 1.00 95.50 94 MET A CA 1
ATOM 752 C C . MET A 1 94 ? -3.389 8.323 -1.579 1.00 95.50 94 MET A C 1
ATOM 754 O O . MET A 1 94 ? -4.054 8.102 -0.567 1.00 95.50 94 MET A O 1
ATOM 758 N N . ALA A 1 95 ? -3.398 9.516 -2.182 1.00 96.25 95 ALA A N 1
ATOM 759 C CA . ALA A 1 95 ? -4.220 10.627 -1.712 1.00 96.25 95 ALA A CA 1
ATOM 760 C C . ALA A 1 95 ? -5.722 10.298 -1.765 1.00 96.25 95 ALA A C 1
ATOM 762 O O . ALA A 1 95 ? -6.434 10.606 -0.810 1.00 96.25 95 ALA A O 1
ATOM 763 N N . GLN A 1 96 ? -6.190 9.610 -2.813 1.00 95.62 96 GLN A N 1
ATOM 764 C CA . GLN A 1 96 ? -7.584 9.152 -2.912 1.00 95.62 96 GLN A CA 1
ATOM 765 C C . GLN A 1 96 ? -7.941 8.139 -1.814 1.00 9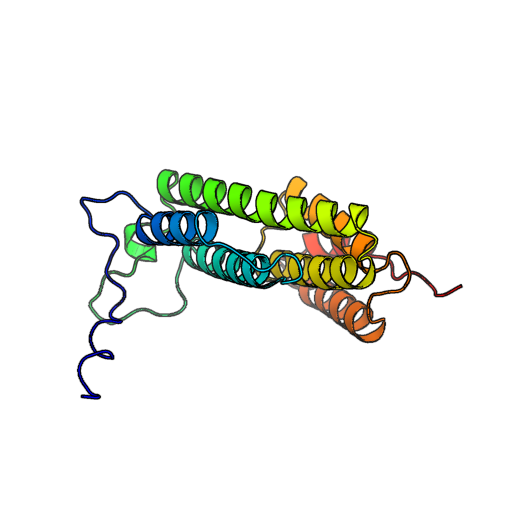5.62 96 GLN A C 1
ATOM 767 O O . GLN A 1 96 ? -8.989 8.255 -1.180 1.00 95.62 96 GLN A O 1
ATOM 772 N N . ILE A 1 97 ? -7.051 7.179 -1.533 1.00 96.19 97 ILE A N 1
ATOM 773 C CA . ILE A 1 97 ? -7.248 6.203 -0.447 1.00 96.19 97 ILE A CA 1
ATOM 774 C C . ILE A 1 97 ? -7.324 6.916 0.909 1.00 96.19 97 ILE A C 1
ATOM 776 O O . ILE A 1 97 ? -8.204 6.629 1.720 1.00 96.19 97 ILE A O 1
ATOM 780 N N . LEU A 1 98 ? -6.421 7.869 1.158 1.00 96.88 98 LEU A N 1
ATOM 781 C CA . LEU A 1 98 ? -6.405 8.642 2.399 1.00 96.88 98 LEU A CA 1
ATOM 782 C C . LEU A 1 98 ? -7.647 9.513 2.560 1.00 96.88 98 LEU A C 1
ATOM 784 O O . LEU A 1 98 ? -8.147 9.637 3.676 1.00 96.88 98 LEU A O 1
ATOM 788 N N . GLU A 1 99 ? -8.148 10.111 1.481 1.00 96.12 99 GLU A N 1
ATOM 789 C CA . GLU A 1 99 ? -9.369 10.910 1.542 1.00 96.12 99 GLU A CA 1
ATOM 790 C C . GLU A 1 99 ? -10.583 10.045 1.891 1.00 96.12 99 GLU A C 1
ATOM 792 O O . GLU A 1 99 ? -11.333 10.400 2.797 1.00 96.12 99 GLU A O 1
ATOM 797 N N . HIS A 1 100 ? -10.707 8.852 1.303 1.00 95.38 100 HIS A N 1
ATOM 798 C CA . HIS A 1 100 ? -11.762 7.904 1.682 1.00 95.38 100 HIS A CA 1
ATOM 799 C C . HIS A 1 100 ? -11.686 7.496 3.154 1.00 95.38 100 HIS A C 1
ATOM 801 O O . HIS A 1 100 ? -12.698 7.473 3.851 1.00 95.38 100 HIS A O 1
ATOM 807 N N . LEU A 1 101 ? -10.479 7.244 3.673 1.00 95.44 101 LEU A N 1
ATOM 808 C CA . LEU A 1 101 ? -10.295 6.966 5.099 1.00 95.44 101 LEU A CA 1
ATOM 809 C C . LEU A 1 101 ? -10.749 8.138 5.982 1.00 95.44 101 LEU A C 1
ATOM 811 O O . LEU A 1 101 ? -11.254 7.894 7.077 1.00 95.44 101 LEU A O 1
ATOM 815 N N . LYS A 1 102 ? -10.590 9.395 5.547 1.00 95.62 102 LYS A N 1
ATOM 816 C CA . LYS A 1 102 ? -11.121 10.556 6.285 1.00 95.62 102 LYS A CA 1
ATOM 817 C C . LYS A 1 102 ? -12.642 10.625 6.210 1.00 95.62 102 LYS A C 1
ATOM 819 O O . LYS A 1 102 ? -13.256 10.934 7.227 1.00 95.62 102 LYS A O 1
ATOM 824 N N . THR A 1 103 ? -13.240 10.338 5.055 1.00 94.81 103 THR A N 1
ATOM 825 C CA . THR A 1 103 ? -14.702 10.290 4.886 1.00 94.81 103 THR A CA 1
ATOM 826 C C . THR A 1 103 ? -15.323 9.255 5.817 1.00 94.81 103 THR A C 1
ATOM 828 O O . THR A 1 103 ? -16.171 9.606 6.627 1.00 94.81 103 THR A O 1
ATOM 831 N N . LEU A 1 104 ? -14.780 8.033 5.856 1.00 94.19 104 LEU A N 1
ATOM 832 C CA . LEU A 1 104 ? -15.235 6.999 6.794 1.00 94.19 104 LEU A CA 1
ATOM 833 C C . LEU A 1 104 ? -15.104 7.415 8.269 1.00 94.19 104 LEU A C 1
ATOM 835 O O . LEU A 1 104 ? -15.869 6.945 9.106 1.00 94.19 104 LEU A O 1
ATOM 839 N N . ALA A 1 105 ? -14.140 8.279 8.603 1.00 93.06 105 ALA A N 1
ATOM 840 C CA . ALA A 1 105 ? -14.017 8.844 9.948 1.00 93.06 105 ALA A CA 1
ATOM 841 C C . ALA A 1 105 ? -15.173 9.800 10.274 1.00 93.06 105 ALA A C 1
ATOM 843 O O . ALA A 1 105 ? -15.689 9.774 11.387 1.00 93.06 105 ALA A O 1
ATOM 844 N N . LYS A 1 106 ? -15.536 10.661 9.312 1.00 94.12 106 LYS A N 1
ATOM 845 C CA . LYS A 1 106 ? -16.625 11.641 9.441 1.00 94.12 106 LYS A CA 1
ATOM 846 C C . LYS A 1 106 ? -17.982 10.950 9.545 1.00 94.12 106 LYS A C 1
ATOM 848 O O . LYS A 1 106 ? -18.803 11.378 10.343 1.00 94.12 106 LYS A O 1
ATOM 853 N N . ASP A 1 107 ? -18.159 9.860 8.806 1.00 93.50 107 ASP A N 1
ATOM 854 C CA . ASP A 1 107 ? -19.393 9.066 8.784 1.00 93.50 107 ASP A CA 1
ATOM 855 C C . ASP A 1 107 ? -19.472 8.048 9.938 1.00 93.50 107 ASP A C 1
ATOM 857 O O . ASP A 1 107 ? -20.327 7.165 9.939 1.00 93.50 107 ASP A O 1
ATOM 861 N N . GLU A 1 108 ? -18.542 8.113 10.899 1.00 91.94 108 GLU A N 1
ATOM 862 C CA . GLU A 1 108 ? -18.431 7.193 12.042 1.00 91.94 108 GLU A CA 1
ATOM 863 C C . GLU A 1 108 ? -18.332 5.700 11.654 1.00 91.94 108 GLU A C 1
ATOM 865 O O . GLU A 1 108 ? -18.512 4.796 12.476 1.00 91.94 108 GLU A O 1
ATOM 870 N N . ALA A 1 109 ? -17.932 5.403 10.415 1.00 92.56 109 ALA A N 1
ATOM 871 C CA . ALA A 1 109 ? -17.696 4.059 9.895 1.00 92.56 109 ALA A CA 1
ATOM 872 C C . ALA A 1 109 ? -16.336 3.491 10.363 1.00 92.56 109 ALA A C 1
ATOM 874 O O . ALA A 1 109 ? -15.550 2.939 9.584 1.00 92.56 109 ALA A O 1
ATOM 875 N N . LEU A 1 110 ? -16.059 3.595 11.668 1.00 92.00 110 LEU A N 1
ATOM 876 C CA . LEU A 1 110 ? -14.750 3.364 12.293 1.00 92.00 110 LEU A CA 1
ATOM 877 C C . LEU A 1 110 ? -14.207 1.954 12.041 1.00 92.00 110 LEU A C 1
ATOM 879 O O . LEU A 1 110 ? -13.027 1.778 11.750 1.00 92.00 110 LEU A O 1
ATOM 883 N N . LYS A 1 111 ? -15.074 0.936 12.065 1.00 91.31 111 LYS A N 1
ATOM 884 C CA . LYS A 1 111 ? -14.662 -0.447 11.788 1.00 91.31 111 LYS A CA 1
ATOM 885 C C . LYS A 1 111 ? -14.136 -0.615 10.360 1.00 91.31 111 LYS A C 1
ATOM 887 O O . LYS A 1 111 ? -13.111 -1.264 10.163 1.00 91.31 111 LYS A O 1
ATOM 892 N N . ARG A 1 112 ? -14.818 -0.029 9.368 1.00 92.25 112 ARG A N 1
ATOM 893 C CA . ARG A 1 112 ? -14.381 -0.059 7.960 1.00 92.25 112 ARG A CA 1
ATOM 894 C C . ARG A 1 112 ? -13.094 0.731 7.779 1.00 92.25 112 ARG A C 1
ATOM 896 O O . ARG A 1 112 ? -12.161 0.226 7.160 1.00 92.25 112 ARG A O 1
ATOM 903 N N . GLN A 1 113 ? -13.015 1.909 8.397 1.00 94.38 113 GLN A N 1
ATOM 904 C CA . GLN A 1 113 ? -11.814 2.736 8.396 1.00 94.38 113 GLN A CA 1
ATOM 905 C C . GLN A 1 113 ? -10.594 1.972 8.930 1.00 94.38 113 GLN A C 1
ATOM 907 O O . GLN A 1 113 ? -9.551 1.956 8.278 1.00 94.38 113 GLN A O 1
ATOM 912 N N . SER A 1 114 ? -10.715 1.297 10.077 1.00 93.25 114 SER A N 1
ATOM 913 C CA . SER A 1 114 ? -9.621 0.515 10.661 1.00 93.25 114 SER A CA 1
ATOM 914 C C . SER A 1 114 ? -9.197 -0.659 9.776 1.00 93.25 114 SER A C 1
ATOM 916 O O . SER A 1 114 ? -8.000 -0.895 9.609 1.00 93.25 114 SER A O 1
ATOM 918 N N . LEU A 1 115 ? -10.152 -1.382 9.176 1.00 92.06 115 LEU A N 1
ATOM 919 C CA . LEU A 1 115 ? -9.857 -2.509 8.282 1.00 92.06 115 LEU A CA 1
ATOM 920 C C . LEU A 1 115 ? -9.138 -2.056 7.005 1.00 92.06 115 LEU A C 1
ATOM 922 O O . LEU A 1 115 ? -8.121 -2.642 6.630 1.00 92.06 115 LEU A O 1
ATOM 926 N N . LEU A 1 116 ? -9.627 -0.994 6.361 1.00 93.69 116 LEU A N 1
ATOM 927 C CA . LEU A 1 116 ? -8.987 -0.430 5.173 1.00 93.69 116 LEU A CA 1
ATOM 928 C C . LEU A 1 116 ? -7.633 0.198 5.499 1.00 93.69 116 LEU A C 1
ATOM 930 O O . LEU A 1 116 ? -6.681 0.000 4.749 1.00 93.69 116 LEU A O 1
ATOM 934 N N . GLY A 1 117 ? -7.513 0.884 6.638 1.00 94.75 117 GLY A N 1
ATOM 935 C CA . GLY A 1 117 ? -6.247 1.432 7.119 1.00 94.75 117 GLY A CA 1
ATOM 936 C C . GLY A 1 117 ? -5.186 0.345 7.301 1.00 94.75 117 GLY A C 1
ATOM 937 O O . GLY A 1 117 ? -4.056 0.508 6.844 1.00 94.75 117 GLY A O 1
ATOM 938 N N . LEU A 1 118 ? -5.562 -0.803 7.879 1.00 94.12 118 LEU A N 1
ATOM 939 C CA . LEU A 1 118 ? -4.666 -1.954 8.013 1.00 94.12 118 LEU A CA 1
ATOM 940 C C . LEU A 1 118 ? -4.316 -2.587 6.658 1.00 94.12 118 LEU A C 1
ATOM 942 O O . LEU A 1 118 ? -3.164 -2.951 6.427 1.00 94.12 118 LEU A O 1
ATOM 946 N N . SER A 1 119 ? -5.285 -2.709 5.747 1.00 93.12 119 SER A N 1
ATOM 947 C CA . SER A 1 119 ? -5.041 -3.214 4.388 1.00 93.12 119 SER A CA 1
ATOM 948 C C . SER A 1 119 ? -4.066 -2.321 3.616 1.00 93.12 119 SER A C 1
ATOM 950 O O . SER A 1 119 ? -3.152 -2.810 2.944 1.00 93.12 119 SER A O 1
ATOM 952 N N . PHE A 1 120 ? -4.218 -1.003 3.748 1.00 95.50 120 PHE A N 1
ATOM 953 C CA . PHE A 1 120 ? -3.330 -0.041 3.113 1.00 95.50 120 PHE A CA 1
ATOM 954 C C . PHE A 1 120 ? -1.932 -0.069 3.740 1.00 95.50 120 PHE A C 1
ATOM 956 O O . PHE A 1 120 ? -0.943 -0.130 3.012 1.00 95.50 120 PHE A O 1
ATOM 963 N N . PHE A 1 121 ? -1.836 -0.158 5.072 1.00 95.81 121 PHE A N 1
ATOM 964 C CA . PHE A 1 121 ? -0.570 -0.399 5.768 1.00 95.81 121 PHE A CA 1
ATOM 965 C C . PHE A 1 121 ? 0.151 -1.641 5.227 1.00 95.81 121 PHE A C 1
ATOM 967 O O . PHE A 1 121 ? 1.329 -1.568 4.889 1.00 95.81 121 PHE A O 1
ATOM 974 N N . ASN A 1 122 ? -0.555 -2.769 5.097 1.00 94.06 122 ASN A N 1
ATOM 975 C CA . ASN A 1 122 ? 0.032 -4.009 4.585 1.00 94.06 122 ASN A CA 1
ATOM 976 C C . ASN A 1 122 ? 0.520 -3.858 3.136 1.00 94.06 122 ASN A C 1
ATOM 978 O O . ASN A 1 122 ? 1.544 -4.434 2.778 1.00 94.06 122 ASN A O 1
ATOM 982 N N . SER A 1 123 ? -0.173 -3.058 2.323 1.00 93.62 123 SER A N 1
ATOM 983 C CA . SER A 1 123 ? 0.257 -2.756 0.954 1.00 93.62 123 SER A CA 1
ATOM 984 C C . SER A 1 123 ? 1.552 -1.942 0.938 1.00 93.62 123 SER A C 1
ATOM 986 O O . SER A 1 123 ? 2.479 -2.303 0.220 1.00 93.62 123 SER A O 1
ATOM 988 N N . ILE A 1 124 ? 1.667 -0.903 1.776 1.00 94.31 124 ILE A N 1
ATOM 989 C CA . ILE A 1 124 ? 2.913 -0.127 1.905 1.00 94.31 124 ILE A CA 1
ATOM 990 C C . ILE A 1 124 ? 4.041 -1.012 2.447 1.00 94.31 124 ILE A C 1
ATOM 992 O O . ILE A 1 124 ? 5.154 -0.957 1.940 1.00 94.31 124 ILE A O 1
ATOM 996 N N . LEU A 1 125 ? 3.764 -1.873 3.426 1.00 93.31 125 LEU A N 1
ATOM 997 C CA . LEU A 1 125 ? 4.759 -2.792 3.979 1.00 93.31 125 LEU A CA 1
ATOM 998 C C . LEU A 1 125 ? 5.277 -3.808 2.947 1.00 93.31 125 LEU A C 1
ATOM 1000 O O . LEU A 1 125 ? 6.434 -4.219 3.018 1.00 93.31 125 LEU A O 1
ATOM 1004 N N . ALA A 1 126 ? 4.424 -4.247 2.021 1.00 90.38 126 ALA A N 1
ATOM 1005 C CA . ALA A 1 126 ? 4.793 -5.216 0.994 1.00 90.38 126 ALA A CA 1
ATOM 1006 C C . ALA A 1 126 ? 5.549 -4.588 -0.188 1.00 90.38 126 ALA A C 1
ATOM 1008 O O . ALA A 1 126 ? 6.405 -5.250 -0.773 1.00 90.38 126 ALA A O 1
ATOM 1009 N N . HIS A 1 127 ? 5.230 -3.338 -0.532 1.00 89.19 127 HIS A N 1
ATOM 1010 C CA . HIS A 1 127 ? 5.574 -2.746 -1.830 1.00 89.19 127 HIS A CA 1
ATOM 1011 C C . HIS A 1 127 ? 6.276 -1.386 -1.757 1.00 89.19 127 HIS A C 1
ATOM 1013 O O . HIS A 1 127 ? 6.882 -0.959 -2.737 1.00 89.19 127 HIS A O 1
ATOM 1019 N N . GLY A 1 128 ? 6.159 -0.676 -0.637 1.00 87.75 128 GLY A N 1
ATOM 1020 C CA . GLY A 1 128 ? 6.674 0.677 -0.471 1.00 87.75 128 GLY A CA 1
ATOM 1021 C C . GLY A 1 128 ? 8.115 0.715 0.032 1.00 87.75 128 GLY A C 1
ATOM 1022 O O . GLY A 1 128 ? 8.550 -0.143 0.801 1.00 87.75 128 GLY A O 1
ATOM 1023 N N . ASP A 1 129 ? 8.839 1.770 -0.344 1.00 88.56 129 ASP A N 1
ATOM 1024 C CA . ASP A 1 129 ? 10.148 2.064 0.235 1.00 88.56 129 ASP A CA 1
ATOM 1025 C C . ASP A 1 129 ? 9.993 2.751 1.601 1.00 88.56 129 ASP A C 1
ATOM 1027 O O . ASP A 1 129 ? 9.795 3.963 1.712 1.00 88.56 129 ASP A O 1
ATOM 1031 N N . LEU A 1 130 ? 10.097 1.959 2.668 1.00 90.81 130 LEU A N 1
ATOM 1032 C CA . LEU A 1 130 ? 9.987 2.425 4.052 1.00 90.81 130 LEU A CA 1
ATOM 1033 C C . LEU A 1 130 ? 11.239 3.147 4.573 1.00 90.81 130 LEU A C 1
ATOM 1035 O O . LEU A 1 130 ? 11.236 3.592 5.725 1.00 90.81 130 LEU A O 1
ATOM 1039 N N . ARG A 1 131 ? 12.283 3.304 3.748 1.00 89.06 131 ARG A N 1
ATOM 1040 C CA . ARG A 1 131 ? 13.406 4.223 4.010 1.00 89.06 131 ARG A CA 1
ATOM 1041 C C . ARG A 1 131 ? 12.992 5.671 3.751 1.00 89.06 131 ARG A C 1
ATOM 1043 O O . ARG A 1 131 ? 13.579 6.596 4.306 1.00 89.06 131 ARG A O 1
ATOM 1050 N N . ASN A 1 132 ? 11.945 5.883 2.949 1.00 90.25 132 ASN A N 1
ATOM 1051 C CA . ASN A 1 132 ? 11.334 7.190 2.783 1.00 90.25 132 ASN A CA 1
ATOM 1052 C C . ASN A 1 132 ? 10.604 7.603 4.071 1.00 90.25 132 ASN A C 1
ATOM 1054 O O . ASN A 1 132 ? 9.609 6.994 4.469 1.00 90.25 132 ASN A O 1
ATOM 1058 N N . ASN A 1 133 ? 11.053 8.698 4.686 1.00 91.50 133 ASN A N 1
ATOM 1059 C CA . ASN A 1 133 ? 10.503 9.198 5.949 1.00 91.50 133 ASN A CA 1
ATOM 1060 C C . ASN A 1 133 ? 8.987 9.459 5.906 1.00 91.50 133 ASN A C 1
ATOM 1062 O O . ASN A 1 133 ? 8.300 9.221 6.899 1.00 91.50 133 ASN A O 1
ATOM 1066 N N . LYS A 1 134 ? 8.443 9.920 4.769 1.00 92.38 134 LYS A N 1
ATOM 1067 C CA . LYS A 1 134 ? 7.003 10.193 4.631 1.00 92.38 134 LYS A CA 1
ATOM 1068 C C . LYS A 1 134 ? 6.194 8.896 4.638 1.00 92.38 134 LYS A C 1
ATOM 1070 O O . LYS A 1 134 ? 5.217 8.804 5.378 1.00 92.38 134 LYS A O 1
ATOM 1075 N N . LEU A 1 135 ? 6.613 7.888 3.867 1.00 92.44 135 LEU A N 1
ATOM 1076 C CA . LEU A 1 135 ? 5.946 6.578 3.837 1.00 92.44 135 LEU A CA 1
ATOM 1077 C C . LEU A 1 135 ? 6.101 5.826 5.159 1.00 92.44 135 LEU A C 1
ATOM 1079 O O . LEU A 1 135 ? 5.150 5.199 5.628 1.00 92.44 135 LEU A O 1
ATOM 1083 N N . ASN A 1 136 ? 7.268 5.936 5.793 1.00 94.50 136 ASN A N 1
ATOM 1084 C CA . ASN A 1 136 ? 7.509 5.379 7.118 1.00 94.50 136 ASN A CA 1
ATOM 1085 C C . ASN A 1 136 ? 6.542 5.979 8.152 1.00 94.50 136 ASN A C 1
ATOM 1087 O O . ASN A 1 136 ? 5.836 5.249 8.849 1.00 94.50 136 ASN A O 1
ATOM 1091 N N . GLN A 1 137 ? 6.429 7.312 8.189 1.00 95.62 137 GLN A N 1
ATOM 1092 C CA . GLN A 1 137 ? 5.502 8.000 9.086 1.00 95.62 137 GLN A CA 1
ATOM 1093 C C . GLN A 1 137 ? 4.038 7.666 8.783 1.00 95.62 137 GLN A C 1
ATOM 1095 O O . GLN A 1 137 ? 3.257 7.440 9.708 1.00 95.62 137 GLN A O 1
ATOM 1100 N N . LEU A 1 138 ? 3.662 7.607 7.504 1.00 96.25 138 LEU A N 1
ATOM 1101 C CA . LEU A 1 138 ? 2.322 7.200 7.098 1.00 96.25 138 LEU A CA 1
ATOM 1102 C C . LEU A 1 138 ? 1.999 5.783 7.590 1.00 96.25 138 LEU A C 1
ATOM 1104 O O . LEU A 1 138 ? 0.920 5.554 8.128 1.00 96.25 138 LEU A O 1
ATOM 1108 N N . SER A 1 139 ? 2.946 4.854 7.476 1.00 96.12 139 SER A N 1
ATOM 1109 C CA . SER A 1 139 ? 2.776 3.473 7.935 1.00 96.12 139 SER A CA 1
ATOM 1110 C C . SER A 1 139 ? 2.533 3.402 9.443 1.00 96.12 139 SER A C 1
ATOM 1112 O O . SER A 1 139 ? 1.614 2.720 9.892 1.00 96.12 139 SER A O 1
ATOM 1114 N N . VAL A 1 140 ? 3.281 4.175 10.234 1.00 96.50 140 VAL A N 1
ATOM 1115 C CA . VAL A 1 140 ? 3.047 4.291 11.683 1.00 96.50 140 VAL A CA 1
ATOM 1116 C C . VAL A 1 140 ? 1.652 4.857 11.976 1.00 96.50 140 VAL A C 1
ATOM 1118 O O . VAL A 1 140 ? 0.919 4.311 12.800 1.00 96.50 140 VAL A O 1
ATOM 1121 N N . ASN A 1 141 ? 1.232 5.901 11.258 1.00 96.44 141 ASN A N 1
ATOM 1122 C CA . ASN A 1 141 ? -0.095 6.495 11.437 1.00 96.44 141 ASN A CA 1
ATOM 1123 C C . ASN A 1 141 ? -1.225 5.505 11.101 1.00 96.44 141 ASN A C 1
ATOM 1125 O O . ASN A 1 141 ? -2.198 5.412 11.849 1.00 96.44 141 ASN A O 1
ATOM 1129 N N . LEU A 1 142 ? -1.095 4.741 10.011 1.00 96.12 142 LEU A N 1
ATOM 1130 C CA . LEU A 1 142 ? -2.071 3.724 9.604 1.00 96.12 142 LEU A CA 1
ATOM 1131 C C . LEU A 1 142 ? -2.139 2.561 10.599 1.00 96.12 142 LEU A C 1
ATOM 1133 O O . LEU A 1 142 ? -3.226 2.067 10.892 1.00 96.12 142 LEU A O 1
ATOM 1137 N N . TRP A 1 143 ? -1.003 2.158 11.169 1.00 95.62 143 TRP A N 1
ATOM 1138 C CA . TRP A 1 143 ? -0.960 1.145 12.222 1.00 95.62 143 TRP A CA 1
ATOM 1139 C C . TRP A 1 143 ? -1.715 1.578 13.480 1.00 95.62 143 TRP A C 1
ATOM 1141 O O . TRP A 1 143 ? -2.484 0.803 14.053 1.00 95.62 143 TRP A O 1
ATOM 1151 N N . HIS A 1 144 ? -1.534 2.828 13.910 1.00 94.00 144 HIS A N 1
ATOM 1152 C CA . HIS A 1 144 ? -2.293 3.381 15.031 1.00 94.00 144 HIS A CA 1
ATOM 1153 C C . HIS A 1 144 ? -3.779 3.535 14.696 1.00 94.00 144 HIS A C 1
ATOM 1155 O O . HIS A 1 144 ? -4.624 3.211 15.528 1.00 94.00 144 HIS A O 1
ATOM 1161 N N . LEU A 1 145 ? -4.106 3.966 13.474 1.00 93.81 145 LEU A N 1
ATOM 1162 C CA . LEU A 1 145 ? -5.485 4.064 12.994 1.00 93.81 145 LEU A CA 1
ATOM 1163 C C . LEU A 1 145 ? -6.199 2.706 13.018 1.00 93.81 145 LEU A C 1
ATOM 1165 O O . LEU A 1 145 ? -7.343 2.621 13.459 1.00 93.81 145 LEU A O 1
ATOM 1169 N N . ALA A 1 146 ? -5.522 1.640 12.589 1.00 92.62 146 ALA A N 1
ATOM 1170 C CA . ALA A 1 146 ? -6.072 0.289 12.590 1.00 92.62 146 ALA A CA 1
ATOM 1171 C C . ALA A 1 146 ? -6.449 -0.180 14.005 1.00 92.62 146 ALA A C 1
ATOM 1173 O O . ALA A 1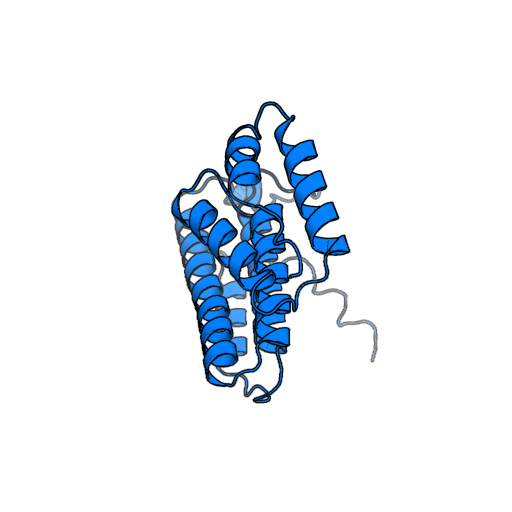 146 ? -7.498 -0.789 14.201 1.00 92.62 146 ALA A O 1
ATOM 1174 N N . GLN A 1 147 ? -5.618 0.134 14.999 1.00 90.81 147 GLN A N 1
ATOM 1175 C CA . GLN A 1 147 ? -5.853 -0.248 16.398 1.00 90.81 147 GLN A CA 1
ATOM 1176 C C . GLN A 1 147 ? -6.884 0.623 17.103 1.00 90.81 147 GLN A C 1
ATOM 1178 O O . GLN A 1 147 ? -7.487 0.199 18.093 1.00 90.81 147 GLN A O 1
ATOM 1183 N N . ARG A 1 148 ? -7.104 1.832 16.585 1.00 85.19 148 ARG A N 1
ATOM 1184 C CA . ARG A 1 148 ? -8.059 2.775 17.145 1.00 85.19 148 ARG A CA 1
ATOM 1185 C C . ARG A 1 148 ? -9.439 2.122 17.250 1.00 85.19 148 ARG A C 1
ATOM 1187 O O . ARG A 1 148 ? -9.853 1.352 16.386 1.00 85.19 148 ARG A O 1
ATOM 1194 N N . HIS A 1 149 ? -10.143 2.418 18.339 1.00 81.56 149 HIS A N 1
ATOM 1195 C CA . HIS A 1 149 ? -11.483 1.887 18.610 1.00 81.56 149 HIS A CA 1
ATOM 1196 C C . HIS A 1 149 ? -11.562 0.348 18.707 1.00 81.56 149 HIS A C 1
ATOM 1198 O O . HIS A 1 149 ? -12.653 -0.209 18.627 1.00 81.56 149 HIS A O 1
ATOM 1204 N N . GLY A 1 150 ? -10.431 -0.358 18.859 1.00 78.56 150 GLY A N 1
ATOM 1205 C CA . GLY A 1 150 ? -10.402 -1.813 19.056 1.00 78.56 150 GLY A CA 1
ATOM 1206 C C . GLY A 1 150 ? -10.912 -2.629 17.861 1.00 78.56 150 GLY A C 1
ATOM 1207 O O . GLY A 1 150 ? -11.253 -3.801 18.023 1.00 78.56 150 GLY A O 1
ATOM 1208 N N . CYS A 1 151 ? -10.986 -2.019 16.674 1.00 81.31 151 CYS A N 1
ATOM 1209 C CA . CYS A 1 151 ? -11.607 -2.618 15.492 1.00 81.31 151 CYS A CA 1
ATOM 1210 C C . CYS A 1 151 ? -10.697 -3.610 14.747 1.00 81.31 151 CYS A C 1
ATOM 1212 O O . CYS A 1 151 ? -11.208 -4.488 14.049 1.00 81.31 151 CYS A O 1
ATOM 1214 N N . ALA A 1 152 ? -9.371 -3.497 14.882 1.00 80.19 152 ALA A N 1
ATOM 1215 C CA . ALA A 1 152 ? -8.442 -4.443 14.271 1.00 80.19 152 ALA A CA 1
ATOM 1216 C C . ALA A 1 152 ? -8.369 -5.783 15.019 1.00 80.19 152 ALA A C 1
ATOM 1218 O O . ALA A 1 152 ? -8.352 -5.858 16.251 1.00 80.19 152 ALA A O 1
ATOM 1219 N N . ASP A 1 153 ? -8.259 -6.862 14.241 1.00 84.12 153 ASP A N 1
ATOM 1220 C CA . ASP A 1 153 ? -8.037 -8.207 14.758 1.00 84.12 153 ASP A CA 1
ATOM 1221 C C . ASP A 1 153 ? -6.628 -8.333 15.358 1.00 84.12 153 ASP A C 1
ATOM 1223 O O . ASP A 1 153 ? -5.616 -8.283 14.652 1.00 84.12 153 ASP A O 1
ATOM 1227 N N . THR A 1 154 ? -6.561 -8.540 16.675 1.00 85.81 154 THR A N 1
ATOM 1228 C CA . THR A 1 154 ? -5.302 -8.642 17.426 1.00 85.81 154 THR A CA 1
ATOM 1229 C C . THR A 1 154 ? -4.394 -9.737 16.872 1.00 85.81 154 THR A C 1
ATOM 1231 O O . THR A 1 154 ? -3.181 -9.551 16.805 1.00 85.81 154 THR A O 1
ATOM 1234 N N . ARG A 1 155 ? -4.957 -10.868 16.421 1.00 88.69 155 ARG A N 1
ATOM 1235 C CA . ARG A 1 155 ? -4.170 -11.969 15.850 1.00 88.69 155 ARG A CA 1
ATOM 1236 C C . ARG A 1 155 ? -3.464 -11.539 14.565 1.00 88.69 155 ARG A C 1
ATOM 1238 O O . ARG A 1 155 ? -2.286 -11.850 14.391 1.00 88.69 155 ARG A O 1
ATOM 1245 N N . THR A 1 156 ? -4.163 -10.840 13.679 1.00 88.69 156 THR A N 1
ATOM 1246 C CA . THR A 1 156 ? -3.601 -10.299 12.438 1.00 88.69 156 THR A CA 1
ATOM 1247 C C . THR A 1 156 ? -2.485 -9.308 12.746 1.00 88.69 156 THR A C 1
ATOM 1249 O O . THR A 1 156 ? -1.394 -9.440 12.203 1.00 88.69 156 THR A O 1
ATOM 1252 N N . MET A 1 157 ? -2.701 -8.391 13.691 1.00 91.19 157 MET A N 1
ATOM 1253 C CA . MET A 1 157 ? -1.686 -7.403 14.065 1.00 91.19 157 MET A CA 1
ATOM 1254 C C . MET A 1 157 ? -0.429 -8.036 14.668 1.00 91.19 157 MET A C 1
ATOM 1256 O O . MET A 1 157 ? 0.678 -7.706 14.252 1.00 91.19 157 MET A O 1
ATOM 1260 N N . VAL A 1 158 ? -0.574 -9.006 15.576 1.00 92.56 158 VAL A N 1
ATOM 1261 C CA . VAL A 1 158 ? 0.569 -9.763 16.122 1.00 92.56 158 VAL A CA 1
ATOM 1262 C C . VAL A 1 158 ? 1.364 -10.426 14.996 1.00 92.56 158 VAL A C 1
ATOM 1264 O O . VAL A 1 158 ? 2.578 -10.253 14.913 1.00 92.56 158 VAL A O 1
ATOM 1267 N N . LYS A 1 159 ? 0.683 -11.122 14.075 1.00 93.25 159 LYS A N 1
ATOM 1268 C CA . LYS A 1 159 ? 1.338 -11.791 12.941 1.00 93.25 159 LYS A CA 1
ATOM 1269 C C . LYS A 1 159 ? 2.061 -10.815 12.017 1.00 93.25 159 LYS A C 1
ATOM 1271 O O . LYS A 1 159 ? 3.158 -11.132 11.555 1.00 93.25 159 LYS A O 1
ATOM 1276 N N . THR A 1 160 ? 1.470 -9.653 11.750 1.00 93.62 160 THR A N 1
ATOM 1277 C CA . THR A 1 160 ? 2.103 -8.607 10.943 1.00 93.62 160 THR A CA 1
ATOM 1278 C C . THR A 1 160 ? 3.351 -8.067 11.639 1.00 93.62 160 THR A C 1
ATOM 1280 O O . THR A 1 160 ? 4.402 -7.980 11.010 1.00 93.62 160 THR A O 1
ATOM 1283 N N . LEU A 1 161 ? 3.296 -7.794 12.946 1.00 94.25 161 LEU A N 1
ATOM 1284 C CA . LEU A 1 161 ? 4.463 -7.331 13.700 1.00 94.25 161 LEU A CA 1
ATOM 1285 C C . LEU A 1 161 ? 5.582 -8.387 13.739 1.00 94.25 161 LEU A C 1
ATOM 1287 O O . LEU A 1 161 ? 6.752 -8.061 13.539 1.00 94.25 161 LEU A O 1
ATOM 1291 N N . ASP A 1 162 ? 5.236 -9.660 13.929 1.00 94.06 162 ASP A N 1
ATOM 1292 C CA . ASP A 1 162 ? 6.196 -10.769 13.884 1.00 94.06 162 ASP A CA 1
ATOM 1293 C C . ASP A 1 162 ? 6.804 -10.958 12.492 1.00 94.06 162 ASP A C 1
ATOM 1295 O O . ASP A 1 162 ? 7.969 -11.336 12.353 1.00 94.06 162 ASP A O 1
ATOM 1299 N N . TYR A 1 163 ? 6.033 -10.707 11.435 1.00 93.38 163 TYR A N 1
ATOM 1300 C CA . TYR A 1 163 ? 6.557 -10.668 10.076 1.00 93.38 163 TYR A CA 1
ATOM 1301 C C . TYR A 1 163 ? 7.582 -9.538 9.901 1.00 93.38 163 TYR A C 1
ATOM 1303 O O . TYR A 1 163 ? 8.684 -9.814 9.427 1.00 93.38 163 TYR A O 1
ATOM 1311 N N . ILE A 1 164 ? 7.288 -8.316 10.364 1.00 94.31 164 ILE A N 1
ATOM 1312 C CA . ILE A 1 164 ? 8.224 -7.176 10.300 1.00 94.31 164 ILE A CA 1
ATOM 1313 C C . ILE A 1 164 ? 9.521 -7.503 11.047 1.00 94.31 164 ILE A C 1
ATOM 1315 O O . ILE A 1 164 ? 10.601 -7.366 10.481 1.00 94.31 164 ILE A O 1
ATOM 1319 N N . LYS A 1 165 ? 9.426 -8.023 12.278 1.00 93.69 165 LYS A N 1
ATOM 1320 C CA . LYS A 1 165 ? 10.591 -8.427 13.089 1.00 93.69 165 LYS A CA 1
ATOM 1321 C C . LYS A 1 165 ? 11.421 -9.539 12.453 1.00 93.69 165 LYS A C 1
ATOM 1323 O O . LYS A 1 165 ? 12.625 -9.622 12.676 1.00 93.69 165 LYS A O 1
ATOM 1328 N N . ARG A 1 166 ? 10.792 -10.455 11.711 1.00 93.19 166 ARG A N 1
ATOM 1329 C CA . ARG A 1 166 ? 11.517 -11.493 10.965 1.00 93.19 166 ARG A CA 1
ATOM 1330 C C . ARG A 1 166 ? 12.220 -10.900 9.753 1.00 93.19 166 ARG A C 1
ATOM 1332 O O . ARG A 1 166 ? 13.386 -11.213 9.534 1.00 93.19 166 ARG A O 1
ATOM 1339 N N . ARG A 1 167 ? 11.537 -10.032 9.004 1.00 90.81 167 ARG A N 1
ATOM 1340 C CA . ARG A 1 167 ? 12.085 -9.389 7.806 1.00 90.81 167 ARG A CA 1
ATOM 1341 C C . ARG A 1 167 ? 13.207 -8.406 8.140 1.00 90.81 167 ARG A C 1
ATOM 1343 O O . ARG A 1 167 ? 14.179 -8.350 7.403 1.00 90.81 167 ARG A O 1
ATOM 1350 N N . SER A 1 168 ? 13.150 -7.738 9.292 1.00 92.44 168 SER A N 1
ATOM 1351 C CA . SER A 1 168 ? 14.194 -6.811 9.749 1.00 92.44 168 SER A CA 1
ATOM 1352 C C . SER A 1 168 ? 15.547 -7.470 10.050 1.00 92.44 168 SER A C 1
ATOM 1354 O O . SER A 1 168 ? 16.544 -6.769 10.191 1.00 92.44 168 SER A O 1
ATOM 1356 N N . LYS A 1 169 ? 15.601 -8.808 10.140 1.00 90.88 169 LYS A N 1
ATOM 1357 C CA . LYS A 1 169 ? 16.853 -9.571 10.286 1.00 90.88 169 LYS A CA 1
ATOM 1358 C C . LYS A 1 169 ? 17.625 -9.720 8.971 1.00 90.88 169 LYS A C 1
ATOM 1360 O O . LYS A 1 169 ? 18.754 -10.201 9.000 1.00 90.88 169 LYS A O 1
ATOM 1365 N N . GLN A 1 170 ? 17.023 -9.375 7.831 1.00 88.88 170 GLN A N 1
ATOM 1366 C CA . GLN A 1 170 ? 17.710 -9.396 6.541 1.00 88.88 170 GLN A CA 1
ATOM 1367 C C . GLN A 1 170 ? 18.688 -8.206 6.442 1.00 88.88 170 GLN A C 1
ATOM 1369 O O . GLN A 1 170 ? 18.348 -7.117 6.915 1.00 88.88 170 GLN A O 1
ATOM 1374 N N . PRO A 1 171 ? 19.887 -8.381 5.847 1.00 83.00 171 PRO A N 1
ATOM 1375 C CA . PRO A 1 171 ? 20.938 -7.354 5.834 1.00 83.00 171 PRO A CA 1
ATOM 1376 C C . PRO A 1 171 ? 20.519 -5.990 5.257 1.00 83.00 171 PRO A C 1
ATOM 1378 O O . PRO A 1 171 ? 21.020 -4.956 5.687 1.00 83.00 171 PRO A O 1
ATOM 1381 N N . ASP A 1 172 ? 19.582 -5.973 4.312 1.00 84.62 172 ASP A N 1
ATOM 1382 C CA . ASP A 1 172 ? 19.083 -4.803 3.577 1.00 84.62 172 ASP A CA 1
ATOM 1383 C C . ASP A 1 172 ? 17.802 -4.179 4.178 1.00 84.62 172 ASP A C 1
ATOM 1385 O O . ASP A 1 172 ? 17.270 -3.183 3.669 1.00 84.6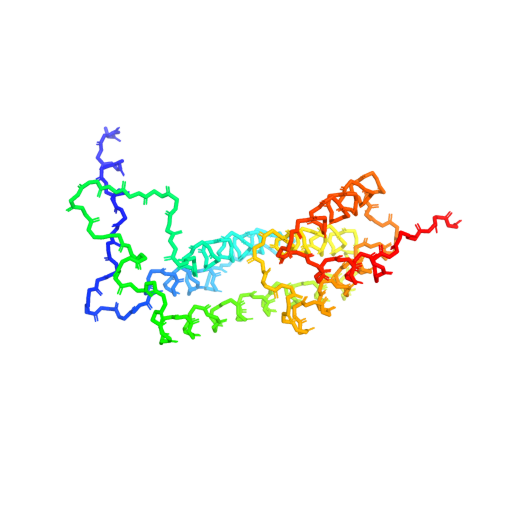2 172 ASP A O 1
ATOM 1389 N N . MET A 1 173 ? 17.316 -4.742 5.288 1.00 87.69 173 MET A N 1
ATOM 1390 C CA . MET A 1 173 ? 16.020 -4.425 5.902 1.00 87.69 173 MET A CA 1
ATOM 1391 C C . MET A 1 173 ? 16.145 -3.837 7.317 1.00 87.69 173 MET A C 1
ATOM 1393 O O . MET A 1 173 ? 15.178 -3.832 8.080 1.00 87.69 173 MET A O 1
ATOM 1397 N N . SER A 1 174 ? 17.315 -3.303 7.681 1.00 87.31 174 SER A N 1
ATOM 1398 C CA . SER A 1 174 ? 17.591 -2.751 9.020 1.00 87.31 174 SER A CA 1
ATOM 1399 C C . SER A 1 174 ? 16.594 -1.669 9.459 1.00 87.31 174 SER A C 1
ATOM 1401 O O . SER A 1 174 ? 16.170 -1.667 10.614 1.00 87.31 174 SER A O 1
ATOM 1403 N N . HIS A 1 175 ? 16.141 -0.825 8.527 1.00 88.38 175 HIS A N 1
ATOM 1404 C CA . HIS A 1 175 ? 15.118 0.211 8.727 1.00 88.38 175 HIS A CA 1
ATOM 1405 C C . HIS A 1 175 ? 13.784 -0.330 9.290 1.00 88.38 175 HIS A C 1
ATOM 1407 O O . HIS A 1 175 ? 13.054 0.388 9.975 1.00 88.38 175 HIS A O 1
ATOM 1413 N N . LEU A 1 176 ? 13.468 -1.612 9.068 1.00 91.44 176 LEU A N 1
ATOM 1414 C CA . LEU A 1 176 ? 12.285 -2.251 9.652 1.00 91.44 176 LEU A CA 1
ATOM 1415 C C . LEU A 1 176 ? 12.424 -2.505 11.159 1.00 91.44 176 LEU A C 1
ATOM 1417 O O . LEU A 1 176 ? 11.411 -2.644 11.842 1.00 91.44 176 LEU A O 1
ATOM 1421 N N . THR A 1 177 ? 13.648 -2.553 11.692 1.00 91.44 177 THR A N 1
ATOM 1422 C CA . THR A 1 177 ? 13.891 -2.694 13.137 1.00 91.44 177 THR A CA 1
ATOM 1423 C C . THR A 1 177 ? 13.395 -1.457 13.875 1.00 91.44 177 THR A C 1
ATOM 1425 O O . THR A 1 177 ? 12.637 -1.570 14.837 1.00 91.44 177 THR A O 1
ATOM 1428 N N . GLU A 1 178 ? 13.762 -0.274 13.381 1.00 90.12 178 GLU A N 1
ATOM 1429 C CA . GLU A 1 178 ? 13.297 1.006 13.922 1.00 90.12 178 GLU A CA 1
ATOM 1430 C C . GLU A 1 178 ? 11.788 1.167 13.748 1.00 90.12 178 GLU A C 1
ATOM 1432 O O . GLU A 1 178 ? 11.098 1.591 14.677 1.00 90.12 178 GLU A O 1
ATOM 1437 N N . LEU A 1 179 ? 11.254 0.763 12.589 1.00 92.56 179 LEU A N 1
ATOM 1438 C CA . LEU A 1 179 ? 9.814 0.756 12.363 1.00 92.56 179 LEU A CA 1
ATOM 1439 C C . LEU A 1 179 ? 9.101 -0.122 13.398 1.00 92.56 179 LEU A C 1
ATOM 1441 O O . LEU A 1 179 ? 8.172 0.352 14.037 1.00 92.56 179 LEU A O 1
ATOM 1445 N N . ALA A 1 180 ? 9.547 -1.360 13.625 1.00 93.44 180 ALA A N 1
ATOM 1446 C CA . ALA A 1 180 ? 8.900 -2.287 14.555 1.00 93.44 180 ALA A CA 1
ATOM 1447 C C . ALA A 1 180 ? 8.792 -1.735 15.989 1.00 93.44 180 ALA A C 1
ATOM 1449 O O . ALA A 1 180 ? 7.793 -1.991 16.662 1.00 93.44 180 ALA A O 1
ATOM 1450 N N . LEU A 1 181 ? 9.775 -0.951 16.447 1.00 92.69 181 LEU A N 1
ATOM 1451 C CA . LEU A 1 181 ? 9.735 -0.285 17.759 1.00 92.69 181 LEU A CA 1
ATOM 1452 C C . LEU A 1 181 ? 8.619 0.764 17.855 1.00 92.69 181 LEU A C 1
ATOM 1454 O O . LEU A 1 181 ? 8.081 1.006 18.933 1.00 92.69 181 LEU A O 1
ATOM 1458 N N . ARG A 1 182 ? 8.246 1.365 16.723 1.00 93.25 182 ARG A N 1
ATOM 1459 C CA . ARG A 1 182 ? 7.193 2.383 16.609 1.00 93.25 182 ARG A CA 1
ATOM 1460 C C . ARG A 1 182 ? 5.807 1.791 16.355 1.00 93.25 182 ARG A C 1
ATOM 1462 O O . ARG A 1 182 ? 4.847 2.546 16.237 1.00 93.25 182 ARG A O 1
ATOM 1469 N N . LEU A 1 183 ? 5.687 0.464 16.284 1.00 92.94 183 LEU A N 1
ATOM 1470 C CA . LEU A 1 183 ? 4.434 -0.252 16.035 1.00 92.94 183 LEU A CA 1
ATOM 1471 C C . LEU A 1 183 ? 3.984 -1.056 17.271 1.00 92.94 183 LEU A C 1
ATOM 1473 O O . LEU A 1 183 ? 3.843 -2.281 17.192 1.00 92.94 183 LEU A O 1
ATOM 1477 N N . PRO A 1 184 ? 3.744 -0.413 18.433 1.00 90.31 184 PRO A N 1
ATOM 1478 C CA . PRO A 1 184 ? 3.275 -1.125 19.611 1.00 90.31 184 PRO A CA 1
ATOM 1479 C C . PRO A 1 184 ? 1.883 -1.715 19.365 1.00 90.31 184 PRO A C 1
ATOM 1481 O O . PRO A 1 184 ? 1.068 -1.154 18.621 1.00 90.31 184 PRO A O 1
ATOM 1484 N N . LEU A 1 185 ? 1.614 -2.843 20.021 1.00 88.12 185 LEU A N 1
ATOM 1485 C CA . LEU A 1 185 ? 0.270 -3.399 20.126 1.00 88.12 185 LEU A CA 1
ATOM 1486 C C . LEU A 1 185 ? -0.450 -2.711 21.287 1.00 88.12 185 LEU A C 1
ATOM 1488 O O . LEU A 1 185 ? 0.083 -2.658 22.394 1.00 88.12 185 LEU A O 1
ATOM 1492 N N . GLN A 1 186 ? -1.649 -2.190 21.048 1.00 81.81 186 GLN A N 1
ATOM 1493 C CA . GLN A 1 186 ? -2.487 -1.647 22.110 1.00 81.81 186 GLN A CA 1
ATOM 1494 C C . GLN A 1 186 ? -3.058 -2.794 22.947 1.00 81.81 186 GLN A C 1
ATOM 1496 O O . GLN A 1 186 ? -3.710 -3.706 22.430 1.00 81.81 186 GLN A O 1
ATOM 1501 N N . THR A 1 187 ? -2.811 -2.755 24.253 1.00 64.25 187 THR A N 1
ATOM 1502 C CA . THR A 1 187 ? -3.480 -3.617 25.228 1.00 64.25 187 THR A CA 1
ATOM 1503 C C . THR A 1 187 ? -4.956 -3.236 25.289 1.00 64.25 187 THR A C 1
ATOM 1505 O O . THR A 1 187 ? -5.287 -2.064 25.449 1.00 64.25 187 THR A O 1
ATOM 1508 N N . ARG A 1 188 ? -5.853 -4.219 25.150 1.00 57.94 188 ARG A N 1
ATOM 1509 C CA . ARG A 1 188 ? -7.287 -4.009 25.381 1.00 57.94 188 ARG A CA 1
ATOM 1510 C C . ARG A 1 188 ? -7.498 -3.734 26.878 1.00 57.94 188 ARG A C 1
ATOM 1512 O O . ARG A 1 188 ? -7.371 -4.663 27.671 1.00 57.94 188 ARG A O 1
ATOM 1519 N N . THR A 1 189 ? -7.742 -2.479 27.247 1.00 40.78 189 THR A N 1
ATOM 1520 C CA . THR A 1 189 ? -8.434 -2.082 28.490 1.00 40.78 189 THR A CA 1
ATOM 1521 C C . THR A 1 189 ? -9.928 -2.096 28.247 1.00 40.78 189 THR A C 1
ATOM 1523 O O . THR A 1 189 ? -10.653 -2.598 29.126 1.00 40.78 189 THR A O 1
#